Protein AF-A0A496RW08-F1 (afdb_monomer)

Solvent-accessible surface area (backbone atoms only — not comparable to full-atom values): 15189 Å² total; per-residue (Å²): 138,73,89,43,55,96,56,67,51,94,63,64,90,35,88,88,40,79,72,38,67,47,36,37,55,41,66,87,75,40,68,90,85,45,82,88,90,76,66,54,48,86,82,35,71,69,54,44,52,53,48,21,70,69,50,73,50,77,74,51,73,66,53,51,44,51,53,53,45,43,51,41,38,56,92,75,55,51,68,75,69,48,33,41,82,89,80,43,40,72,58,57,68,71,61,45,42,52,59,28,60,55,47,56,90,78,38,19,47,62,45,44,64,58,22,54,36,48,47,35,67,27,40,43,54,90,36,38,68,59,52,43,40,49,44,14,23,43,29,22,8,30,56,43,51,87,88,39,73,46,68,60,32,43,60,54,27,37,48,95,95,50,77,62,42,89,73,32,68,54,61,75,52,80,31,50,29,27,40,49,54,72,52,58,59,71,37,19,35,85,50,84,30,27,38,38,39,41,18,24,43,17,19,38,31,0,42,74,57,26,76,52,12,33,56,52,45,45,51,48,60,52,63,78,40,80,90,30,86,84,78,30,81,85,67,39,58,47,66,46,2,42,42,49,32,12,32,37,20,1,46,40,19,21,51,40,64,76,71,38,46,39,48,65,47,52,54,49,41,47,47,51,48,76,50,50,70,66,77,79,113

Foldseek 3Di:
DDQWAPDFQPDQPDPPPPLSVRRGHDPSVCCVVDDDDDLAALQDVVVQVVLCVQQVDGDDLVNLLLSLVCQLCVVLDDCVQFADNVNSDGDDQVSSLCDQLPDDQVFAPQSNLVSLLSNLSSHDLVCLLVSLQSLCVAQQLFDHCVVPVDLCCRLQVDDVPDPSPPPPPDRPGHHRAHDHPPADCLQQPPDSRSLSNLLSSLLSQLLVVPLCSLVVQLVVLCVVPVVQNPPCVPPVSRSSNSSLSSNLSNNLSNQCNVVTTHSVSSVVSCCCSRPVVVVPD

Structure (mmCIF, N/CA/C/O backbone):
data_AF-A0A496RW08-F1
#
_entry.id   AF-A0A496RW08-F1
#
loop_
_atom_site.group_PDB
_atom_site.id
_at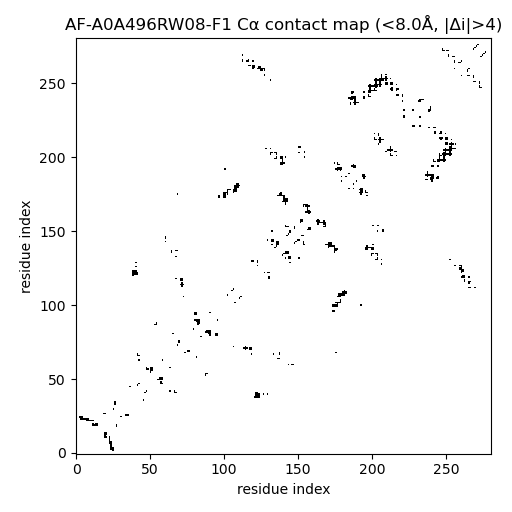om_site.type_symbol
_atom_site.label_atom_id
_atom_site.label_alt_id
_atom_site.label_comp_id
_atom_site.label_asym_id
_atom_site.label_entity_id
_atom_site.label_seq_id
_atom_site.pdbx_PDB_ins_code
_atom_site.Cartn_x
_atom_site.Cartn_y
_atom_site.Cartn_z
_atom_site.occupancy
_atom_site.B_iso_or_equiv
_atom_site.auth_seq_id
_atom_site.auth_comp_id
_atom_site.auth_asym_id
_atom_site.auth_atom_id
_atom_site.pdbx_PDB_model_num
ATOM 1 N N . VAL A 1 1 ? -37.072 -13.441 7.395 1.00 49.03 1 VAL A N 1
ATOM 2 C CA . VAL A 1 1 ? -35.827 -13.084 6.672 1.00 49.03 1 VAL A CA 1
ATOM 3 C C . VAL A 1 1 ? -34.826 -14.217 6.872 1.00 49.03 1 VAL A C 1
ATOM 5 O O . VAL A 1 1 ? -34.781 -14.753 7.972 1.00 49.03 1 VAL A O 1
ATOM 8 N N . LEU A 1 2 ? -34.117 -14.646 5.823 1.00 45.84 2 LEU A N 1
ATOM 9 C CA . LEU A 1 2 ? -33.163 -15.768 5.831 1.00 45.84 2 LEU A CA 1
ATOM 10 C C . LEU A 1 2 ? -31.742 -15.174 5.869 1.00 45.84 2 LEU A C 1
ATOM 12 O O . LEU A 1 2 ? -31.372 -14.503 4.918 1.00 45.84 2 LEU A O 1
ATOM 16 N N . GLY A 1 3 ? -30.964 -15.357 6.941 1.00 53.38 3 GLY A N 1
ATOM 17 C CA . GLY A 1 3 ? -29.600 -14.803 7.077 1.00 53.38 3 GLY A CA 1
ATOM 18 C C . GLY A 1 3 ? -28.564 -15.497 6.179 1.00 53.38 3 GLY A C 1
ATOM 19 O O . GLY A 1 3 ? -27.738 -16.258 6.674 1.00 53.38 3 GLY A O 1
ATOM 20 N N . ARG A 1 4 ? -28.691 -15.326 4.858 1.00 63.00 4 ARG A N 1
ATOM 21 C CA . ARG A 1 4 ? -27.892 -15.950 3.786 1.00 63.00 4 ARG A CA 1
ATOM 22 C C . ARG A 1 4 ? -28.078 -15.193 2.466 1.00 63.00 4 ARG A C 1
ATOM 24 O O . ARG A 1 4 ? -29.093 -14.517 2.297 1.00 63.00 4 ARG A O 1
ATOM 31 N N . PHE A 1 5 ? -27.153 -15.348 1.522 1.00 58.47 5 PHE A N 1
ATOM 32 C CA . PHE A 1 5 ? -27.263 -14.732 0.195 1.00 58.47 5 PHE A CA 1
ATOM 33 C C . PHE A 1 5 ? -28.400 -15.357 -0.642 1.00 58.47 5 PHE A C 1
ATOM 35 O O . PHE A 1 5 ? -28.740 -16.530 -0.474 1.00 58.47 5 PHE A O 1
ATOM 42 N N . ILE A 1 6 ? -29.012 -14.569 -1.535 1.00 61.84 6 ILE A N 1
ATOM 43 C CA . ILE A 1 6 ? -30.101 -15.008 -2.442 1.00 61.84 6 ILE A CA 1
ATOM 44 C C . ILE A 1 6 ? -29.588 -15.552 -3.783 1.00 61.84 6 ILE A C 1
ATOM 46 O O . ILE A 1 6 ? -30.319 -16.214 -4.516 1.00 61.84 6 ILE A O 1
ATOM 50 N N . SER A 1 7 ? -28.317 -15.298 -4.075 1.00 54.50 7 SER A N 1
ATOM 51 C CA . SER A 1 7 ? -27.509 -15.919 -5.119 1.00 54.50 7 SER A CA 1
ATOM 52 C C . SER A 1 7 ? -26.270 -16.520 -4.463 1.00 54.50 7 SER A C 1
ATOM 54 O O . SER A 1 7 ? -25.848 -16.047 -3.410 1.00 54.50 7 SER A O 1
ATOM 56 N N . ALA A 1 8 ? -25.693 -17.564 -5.056 1.00 52.16 8 ALA A N 1
ATOM 57 C CA . ALA A 1 8 ? -24.440 -18.109 -4.550 1.00 52.16 8 ALA A CA 1
ATOM 58 C C . ALA A 1 8 ? -23.336 -17.048 -4.650 1.00 52.16 8 ALA A C 1
ATOM 60 O O . ALA A 1 8 ? -23.214 -16.394 -5.687 1.00 52.16 8 ALA A O 1
ATOM 61 N N . ASP A 1 9 ? -22.528 -16.931 -3.603 1.00 53.19 9 ASP A N 1
ATOM 62 C CA . ASP A 1 9 ? -21.226 -16.281 -3.656 1.00 53.19 9 ASP A CA 1
ATOM 63 C C . ASP A 1 9 ? -20.415 -16.896 -4.810 1.00 53.19 9 ASP A C 1
ATOM 65 O O . ASP A 1 9 ? -20.408 -18.118 -5.015 1.00 53.19 9 ASP A O 1
ATOM 69 N N . THR A 1 10 ? -19.802 -16.051 -5.636 1.00 54.06 10 THR A N 1
ATOM 70 C CA . THR A 1 10 ? -19.025 -16.492 -6.800 1.00 54.06 10 THR A CA 1
ATOM 71 C C . THR A 1 10 ? -17.676 -17.080 -6.392 1.00 54.06 10 THR A C 1
ATOM 73 O O . THR A 1 10 ? -17.053 -17.769 -7.203 1.00 54.06 10 THR A O 1
ATOM 76 N N . ILE A 1 11 ? -17.263 -16.883 -5.138 1.00 52.62 11 ILE A N 1
ATOM 77 C CA . ILE A 1 11 ? -15.995 -17.335 -4.576 1.00 52.62 11 ILE A CA 1
ATOM 78 C C . ILE A 1 11 ? -16.256 -18.449 -3.551 1.00 52.62 11 ILE A C 1
ATOM 80 O O . ILE A 1 11 ? -17.132 -18.361 -2.695 1.00 52.62 11 ILE A O 1
ATOM 84 N N . VAL A 1 12 ? -15.485 -19.538 -3.643 1.00 49.28 12 VAL A N 1
ATOM 85 C CA . VAL A 1 12 ? -15.380 -20.559 -2.585 1.00 49.28 12 VAL A CA 1
ATOM 86 C C . VAL A 1 12 ? -14.054 -20.312 -1.875 1.00 49.28 12 VAL A C 1
ATOM 88 O O . VAL A 1 12 ? -13.017 -20.642 -2.448 1.00 49.28 12 VAL A O 1
ATOM 91 N N . PRO A 1 13 ? -14.053 -19.750 -0.655 1.00 51.41 13 PRO A N 1
ATOM 92 C CA . PRO A 1 13 ? -12.818 -19.304 -0.011 1.00 51.41 13 PRO A CA 1
ATOM 93 C C . PRO A 1 13 ? -11.838 -20.442 0.300 1.00 51.41 13 PRO A C 1
ATOM 95 O O . PRO A 1 13 ? -10.633 -20.228 0.332 1.00 51.41 13 PRO A O 1
ATOM 98 N N . SER A 1 14 ? -12.346 -21.658 0.537 1.00 54.84 14 SER A N 1
ATOM 99 C CA . SER A 1 14 ? -11.523 -22.838 0.818 1.00 54.84 14 SER A CA 1
ATOM 100 C C . SER A 1 14 ? -12.265 -24.138 0.472 1.00 54.84 14 SER A C 1
ATOM 102 O O . SER A 1 14 ? -13.118 -24.583 1.234 1.00 54.84 14 SER A O 1
ATOM 104 N N . PRO A 1 15 ? -11.971 -24.796 -0.663 1.00 51.19 15 PRO A N 1
ATOM 105 C CA . PRO A 1 15 ? -12.652 -26.033 -1.067 1.00 51.19 15 PRO A CA 1
ATOM 106 C C . PRO A 1 15 ? -12.452 -27.218 -0.104 1.00 51.19 15 PRO A C 1
ATOM 108 O O . PRO A 1 15 ? -13.218 -28.179 -0.149 1.00 51.19 15 PRO A O 1
ATOM 111 N N . GLY A 1 16 ? -11.414 -27.161 0.741 1.00 50.19 16 GLY A N 1
ATOM 112 C CA . GLY A 1 16 ? -11.107 -28.160 1.770 1.00 50.19 16 GLY A CA 1
ATOM 113 C C . GLY A 1 16 ? -11.770 -27.896 3.125 1.00 50.19 16 GLY A C 1
ATOM 114 O O . GLY A 1 16 ? -11.737 -28.775 3.983 1.00 50.19 16 GLY A O 1
ATOM 115 N N . ASP A 1 17 ? -12.383 -26.722 3.318 1.00 54.25 17 ASP A N 1
ATOM 116 C CA . ASP A 1 17 ? -13.236 -26.420 4.468 1.00 54.25 17 ASP A CA 1
ATOM 117 C C . ASP A 1 17 ? -14.701 -26.701 4.082 1.00 54.25 17 ASP A C 1
ATOM 119 O O . ASP A 1 17 ? -15.283 -25.971 3.271 1.00 54.25 17 ASP A O 1
ATOM 123 N N . PRO A 1 18 ? -15.343 -27.733 4.661 1.00 58.16 18 PRO A N 1
ATOM 124 C CA . PRO A 1 18 ? -16.729 -28.068 4.355 1.00 58.16 18 PRO A CA 1
ATOM 125 C C . PRO A 1 18 ? -17.711 -26.910 4.582 1.00 58.16 18 PRO A C 1
ATOM 127 O O . PRO A 1 18 ? -18.769 -26.886 3.950 1.00 58.16 18 PRO A O 1
ATOM 130 N N . GLN A 1 19 ? -17.388 -25.939 5.451 1.00 54.81 19 GLN A N 1
ATOM 131 C CA . GLN A 1 19 ? -18.224 -24.750 5.651 1.00 54.81 19 GLN A CA 1
ATOM 132 C C . GLN A 1 19 ? -18.140 -23.762 4.488 1.00 54.81 19 GLN A C 1
ATOM 134 O O . GLN A 1 19 ? -19.154 -23.169 4.125 1.00 54.81 19 GLN A O 1
ATOM 139 N N . SER A 1 20 ? -16.972 -23.615 3.867 1.00 54.09 20 SER A N 1
ATOM 140 C CA . SER A 1 20 ? -16.756 -22.720 2.724 1.00 54.09 20 SER A CA 1
ATOM 141 C C . SER A 1 20 ? -17.434 -23.210 1.440 1.00 54.09 20 SER A C 1
ATOM 143 O O . SER A 1 20 ? -17.624 -22.431 0.510 1.00 54.09 20 SER A O 1
ATOM 145 N N . LEU A 1 21 ? -17.853 -24.479 1.389 1.00 54.06 21 LEU A N 1
ATOM 146 C CA . LEU A 1 21 ? -18.632 -25.040 0.280 1.00 54.06 21 LEU A CA 1
ATOM 147 C C . LEU A 1 21 ? -20.092 -24.559 0.271 1.00 54.06 21 LEU A C 1
ATOM 149 O O . LEU A 1 21 ? -20.770 -24.640 -0.759 1.00 54.06 21 LEU A O 1
ATOM 153 N N . ASN A 1 22 ? -20.589 -24.024 1.391 1.00 62.12 22 ASN A N 1
ATOM 154 C CA . ASN A 1 22 ? -21.902 -23.398 1.447 1.00 62.12 22 ASN A CA 1
ATOM 155 C C . ASN A 1 22 ? -21.822 -21.939 0.982 1.00 62.12 22 ASN A C 1
ATOM 157 O O . ASN A 1 22 ? -21.841 -21.009 1.779 1.00 62.12 22 ASN A O 1
ATOM 161 N N . ARG A 1 23 ? -21.814 -21.747 -0.337 1.00 59.69 23 ARG A N 1
ATOM 162 C CA . ARG A 1 23 ? -21.737 -20.431 -1.003 1.00 59.69 23 ARG A CA 1
ATOM 163 C C . ARG A 1 23 ? -22.909 -19.487 -0.735 1.00 59.69 23 ARG A C 1
ATOM 165 O O . ARG A 1 23 ? -22.947 -18.385 -1.256 1.00 59.69 23 ARG A O 1
ATOM 172 N N . TYR A 1 24 ? -23.899 -19.915 0.033 1.00 58.41 24 TYR A N 1
ATOM 173 C CA . TYR A 1 24 ? -24.986 -19.046 0.457 1.00 58.41 24 TYR A CA 1
ATOM 174 C C . TYR A 1 24 ? -24.768 -18.539 1.891 1.00 58.41 24 TYR A C 1
ATOM 176 O O . TYR A 1 24 ? -25.518 -17.679 2.340 1.00 58.41 24 TYR A O 1
ATOM 184 N N . SER A 1 25 ? -23.778 -19.044 2.639 1.00 46.78 25 SER A N 1
ATOM 185 C CA . SER A 1 25 ? -23.591 -18.688 4.049 1.00 46.78 25 SER A CA 1
ATOM 186 C C . SER A 1 25 ? -23.108 -17.249 4.226 1.00 46.78 25 SER A C 1
ATOM 188 O O . SER A 1 25 ? -22.074 -16.876 3.683 1.00 46.78 25 SER A O 1
ATOM 190 N N . TYR A 1 26 ? -23.819 -16.476 5.048 1.00 51.88 26 TYR A N 1
ATOM 191 C CA . TYR A 1 26 ? -23.396 -15.143 5.471 1.00 51.88 26 TYR A CA 1
ATOM 192 C C . TYR A 1 26 ? -22.342 -15.270 6.581 1.00 51.88 26 TYR A C 1
ATOM 194 O O . TYR A 1 26 ? -22.594 -15.905 7.609 1.00 51.88 26 TYR A O 1
ATOM 202 N N . VAL A 1 27 ? -21.149 -14.725 6.334 1.00 55.81 27 VAL A N 1
ATOM 203 C CA . VAL A 1 27 ? -20.011 -14.624 7.266 1.00 55.81 27 VAL A CA 1
ATOM 204 C C . VAL A 1 27 ? -19.731 -15.890 8.090 1.00 55.81 27 VAL A C 1
ATOM 206 O O . VAL A 1 27 ? -19.701 -15.883 9.322 1.00 55.81 27 VAL A O 1
ATOM 209 N N . ARG A 1 28 ? -19.588 -17.028 7.394 1.00 63.22 28 ARG A N 1
ATOM 210 C CA . ARG A 1 28 ? -19.339 -18.361 7.990 1.00 63.22 28 ARG A CA 1
ATOM 211 C C . ARG A 1 28 ? -20.335 -18.741 9.102 1.00 63.22 28 ARG A C 1
ATOM 213 O O . ARG A 1 28 ? -20.006 -19.495 10.010 1.00 63.22 28 ARG A O 1
ATOM 220 N N . ASN A 1 29 ? -21.569 -18.234 9.033 1.00 56.59 29 ASN A N 1
ATOM 221 C CA . ASN A 1 29 ? -22.618 -18.395 10.048 1.00 56.59 29 ASN A CA 1
ATOM 222 C C . ASN A 1 29 ? -22.266 -17.833 11.443 1.00 56.59 29 ASN A C 1
ATOM 224 O O . ASN A 1 29 ? -22.878 -18.253 12.425 1.00 56.59 29 ASN A O 1
ATOM 228 N N . SER A 1 30 ? -21.336 -16.873 11.550 1.00 51.44 30 SER A N 1
ATOM 229 C CA . SER A 1 30 ? -20.950 -16.235 12.823 1.00 51.44 30 SER A CA 1
ATOM 230 C C . SER A 1 30 ? -21.192 -14.710 12.836 1.00 51.44 30 SER A C 1
ATOM 232 O O . SER A 1 30 ? -20.258 -13.929 13.027 1.00 51.44 30 SER A O 1
ATOM 234 N N . PRO A 1 31 ? -22.453 -14.257 12.689 1.00 49.28 31 PRO A N 1
ATOM 235 C CA . PRO A 1 31 ? -22.808 -12.843 12.503 1.00 49.28 31 PRO A CA 1
ATOM 236 C C . PRO A 1 31 ? -22.659 -11.964 13.759 1.00 49.28 31 PRO A C 1
ATOM 238 O O . PRO A 1 31 ? -22.874 -10.761 13.690 1.00 49.28 31 PRO A O 1
ATOM 241 N N . MET A 1 32 ? -22.340 -12.556 14.917 1.00 41.62 32 MET A N 1
ATOM 242 C CA . MET A 1 32 ? -22.073 -11.828 16.169 1.00 41.62 32 MET A CA 1
ATOM 243 C C . MET A 1 32 ? -20.595 -11.445 16.328 1.00 41.62 32 MET A C 1
ATOM 245 O O . MET A 1 32 ? -20.277 -10.601 17.158 1.00 41.62 32 MET A O 1
ATOM 249 N N . SER A 1 33 ? -19.703 -12.093 15.571 1.00 36.16 33 SER A N 1
ATOM 250 C CA . SER A 1 33 ? -18.248 -11.867 15.604 1.00 36.16 33 SER A CA 1
ATOM 251 C C . SER A 1 33 ? -17.732 -11.206 14.332 1.00 36.16 33 SER A C 1
ATOM 253 O O . SER A 1 33 ? -16.583 -10.789 14.291 1.00 36.16 33 SER A O 1
ATOM 255 N N . PHE A 1 34 ? -18.567 -11.152 13.294 1.00 41.97 34 PHE A N 1
ATOM 256 C CA . PHE A 1 34 ? -18.204 -10.627 11.995 1.00 41.97 34 PHE A CA 1
ATOM 257 C C . PHE A 1 34 ? -19.426 -9.973 11.344 1.00 41.97 34 PHE A C 1
ATOM 259 O O . PHE A 1 34 ? -20.501 -10.575 11.261 1.00 41.97 34 PHE A O 1
ATOM 266 N N . ILE A 1 35 ? -19.242 -8.750 10.867 1.00 45.72 35 ILE A N 1
ATOM 267 C CA . ILE A 1 35 ? -20.212 -7.997 10.075 1.00 45.72 35 ILE A CA 1
ATOM 268 C C . ILE A 1 35 ? -19.586 -7.849 8.682 1.00 45.72 35 ILE A C 1
ATOM 270 O O . ILE A 1 35 ? -18.399 -7.557 8.589 1.00 45.72 35 ILE A O 1
ATOM 274 N N . ASP A 1 36 ? -20.347 -8.090 7.612 1.00 45.97 36 ASP A N 1
ATOM 275 C CA . ASP A 1 36 ? -19.955 -7.766 6.232 1.00 45.97 36 ASP A CA 1
ATOM 276 C C . ASP A 1 36 ? -20.773 -6.540 5.783 1.00 45.97 36 ASP A C 1
ATOM 278 O O . ASP A 1 36 ? -21.941 -6.709 5.414 1.00 45.97 36 ASP A O 1
ATOM 282 N N . PRO A 1 37 ? -20.256 -5.299 5.924 1.00 41.84 37 PRO A N 1
ATOM 283 C CA . PRO A 1 37 ? -21.108 -4.117 5.829 1.00 41.84 37 PRO A CA 1
ATOM 284 C C . PRO A 1 37 ? -21.316 -3.542 4.416 1.00 41.84 37 PRO A C 1
ATOM 286 O O . PRO A 1 37 ? -22.219 -2.714 4.289 1.00 41.84 37 PRO A O 1
ATOM 289 N N . SER A 1 38 ? -20.552 -3.897 3.361 1.00 50.97 38 SER A N 1
ATOM 290 C CA . SER A 1 38 ? -20.668 -3.137 2.090 1.00 50.97 38 SER A CA 1
ATOM 291 C C . SER A 1 38 ? -19.919 -3.561 0.813 1.00 50.97 38 SER A C 1
ATOM 293 O O . SER A 1 38 ? -20.457 -3.358 -0.275 1.00 50.97 38 SER A O 1
ATOM 295 N N . GLY A 1 39 ? -18.658 -3.996 0.880 1.00 49.84 39 GLY A N 1
ATOM 296 C CA . GLY A 1 39 ? -17.745 -3.792 -0.262 1.00 49.84 39 GLY A CA 1
ATOM 297 C C . GLY A 1 39 ? -17.316 -2.319 -0.451 1.00 49.84 39 GLY A C 1
ATOM 298 O O . GLY A 1 39 ? -17.113 -1.867 -1.578 1.00 49.84 39 GLY A O 1
ATOM 299 N N . HIS A 1 40 ? -17.226 -1.548 0.638 1.00 63.41 40 HIS A N 1
ATOM 300 C CA . HIS A 1 40 ? -16.696 -0.178 0.677 1.00 63.41 40 HIS A CA 1
ATOM 301 C C . HIS A 1 40 ? -15.292 -0.127 1.298 1.00 63.41 40 HIS A C 1
ATOM 303 O O . HIS A 1 40 ? -14.885 -1.059 1.995 1.00 63.41 40 HIS A O 1
ATOM 309 N N . ASP A 1 41 ? -14.593 0.971 0.987 1.00 79.19 41 ASP A N 1
ATOM 310 C CA . ASP A 1 41 ? -13.249 1.358 1.423 1.00 79.19 41 ASP A CA 1
ATOM 311 C C . ASP A 1 41 ? -12.799 0.714 2.759 1.00 79.19 41 ASP A C 1
ATOM 313 O O . ASP A 1 41 ? -13.501 0.823 3.767 1.00 79.19 41 ASP A O 1
ATOM 317 N N . PRO A 1 42 ? -11.604 0.092 2.830 1.00 84.38 42 PRO A N 1
ATOM 318 C CA . PRO A 1 42 ? -11.162 -0.643 4.018 1.00 84.38 42 PRO A CA 1
ATOM 319 C C . PRO A 1 42 ? -10.971 0.211 5.282 1.00 84.38 42 PRO A C 1
ATOM 321 O O . PRO A 1 42 ? -10.762 -0.365 6.357 1.00 84.38 42 PRO A O 1
ATOM 324 N N . LEU A 1 43 ? -11.003 1.542 5.153 1.00 90.38 43 LEU A N 1
ATOM 325 C CA . LEU A 1 43 ? -10.832 2.536 6.215 1.00 90.38 43 LEU A CA 1
ATOM 326 C C . LEU A 1 43 ? -12.080 3.430 6.389 1.00 90.38 43 LEU A C 1
ATOM 328 O O . LEU A 1 43 ? -11.960 4.574 6.846 1.00 90.38 43 LEU A O 1
ATOM 332 N N . ASP A 1 44 ? -13.256 2.927 6.002 1.00 87.81 44 ASP A N 1
ATOM 333 C CA . ASP A 1 44 ? -14.541 3.624 6.093 1.00 87.81 44 ASP A CA 1
ATOM 334 C C . ASP A 1 44 ? -14.982 3.941 7.546 1.00 87.81 44 ASP A C 1
ATOM 336 O O . ASP A 1 44 ? -14.402 3.444 8.521 1.00 87.81 44 ASP A O 1
ATOM 340 N N . PRO A 1 45 ? -16.012 4.793 7.735 1.00 88.19 45 PRO A N 1
ATOM 341 C CA . PRO A 1 45 ? -16.515 5.119 9.068 1.00 88.19 45 PRO A CA 1
ATOM 342 C C . PRO A 1 45 ? -17.014 3.910 9.870 1.00 88.19 45 PRO A C 1
ATOM 344 O O . PRO A 1 45 ? -16.921 3.929 11.092 1.00 88.19 45 PRO A O 1
ATOM 347 N N . ALA A 1 46 ? -17.509 2.853 9.216 1.00 85.88 46 ALA A N 1
ATOM 348 C CA . ALA A 1 46 ? -17.999 1.668 9.916 1.00 85.88 46 ALA A CA 1
ATOM 349 C C . ALA A 1 46 ? -16.850 0.912 10.600 1.00 85.88 46 ALA A C 1
ATOM 351 O O . ALA A 1 46 ? -16.969 0.535 11.768 1.00 85.88 46 ALA A O 1
ATOM 352 N N . TRP A 1 47 ? -15.716 0.753 9.913 1.00 88.75 47 TRP A N 1
ATOM 353 C CA . TRP A 1 47 ? -14.499 0.213 10.518 1.00 88.75 47 TRP A CA 1
ATOM 354 C C . TRP A 1 47 ? -13.976 1.108 11.650 1.00 88.75 47 TRP A C 1
ATOM 356 O O . TRP A 1 47 ? -13.571 0.600 12.696 1.00 88.75 47 TRP A O 1
ATOM 366 N N . VAL A 1 48 ? -14.011 2.434 11.474 1.00 88.88 48 VAL A N 1
ATOM 367 C CA . VAL A 1 48 ? -13.603 3.392 12.520 1.00 88.88 48 VAL A CA 1
ATOM 368 C C . VAL A 1 48 ? -14.464 3.246 13.777 1.00 88.88 48 VAL A C 1
ATOM 370 O O . VAL A 1 48 ? -13.917 3.213 14.882 1.00 88.88 48 VAL A O 1
ATOM 373 N N . ASP A 1 49 ? -15.782 3.124 13.628 1.00 88.31 49 ASP A N 1
ATOM 374 C CA . ASP A 1 49 ? -16.715 2.949 14.743 1.00 88.31 49 ASP A CA 1
ATOM 375 C C . ASP A 1 49 ? -16.471 1.623 15.481 1.00 88.31 49 ASP A C 1
ATOM 377 O O . ASP A 1 49 ? -16.442 1.594 16.714 1.00 88.31 49 ASP A O 1
ATOM 381 N N . GLU A 1 50 ? -16.239 0.528 14.748 1.00 85.81 50 GLU A N 1
ATOM 382 C CA . GLU A 1 50 ? -15.909 -0.780 15.330 1.00 85.81 50 GLU A CA 1
ATOM 383 C C . GLU A 1 50 ? -14.583 -0.733 16.100 1.00 85.81 50 GLU A C 1
ATOM 385 O O . GLU A 1 50 ? -14.517 -1.146 17.264 1.00 85.81 50 GLU A O 1
ATOM 390 N N . PHE A 1 51 ? -13.538 -0.180 15.477 1.00 90.50 51 PHE A N 1
ATOM 391 C CA . PHE A 1 51 ? -12.226 -0.011 16.094 1.00 90.50 51 PHE A CA 1
ATOM 392 C C . PHE A 1 51 ? -12.338 0.805 17.385 1.00 90.50 51 PHE A C 1
ATOM 394 O O . PHE A 1 51 ? -11.873 0.377 18.444 1.00 90.50 51 PHE A O 1
ATOM 401 N N . THR A 1 52 ? -13.019 1.949 17.317 1.00 92.75 52 THR A N 1
ATOM 402 C CA . THR A 1 52 ? -13.197 2.859 18.454 1.00 92.75 52 THR A CA 1
ATOM 403 C C . THR A 1 52 ? -14.011 2.203 19.564 1.00 92.75 52 THR A C 1
ATOM 405 O O . THR A 1 52 ? -13.674 2.342 20.740 1.00 92.75 52 THR A O 1
ATOM 408 N N . GLY A 1 53 ? -15.045 1.432 19.221 1.00 91.94 53 GLY A N 1
ATOM 409 C CA . GLY A 1 53 ? -15.839 0.674 20.186 1.00 91.94 53 GLY A CA 1
ATOM 410 C C . GLY A 1 53 ? -15.031 -0.397 20.925 1.00 91.94 53 GLY A C 1
ATOM 411 O O . GLY A 1 53 ? -15.255 -0.626 22.117 1.00 91.94 53 GLY A O 1
ATOM 412 N N . TYR A 1 54 ? -14.072 -1.033 20.248 1.00 88.19 54 TYR A N 1
ATOM 413 C CA . TYR A 1 54 ? -13.205 -2.041 20.856 1.00 88.19 54 TYR A CA 1
ATOM 414 C C . TYR A 1 54 ? -12.089 -1.419 21.709 1.00 88.19 54 TYR A C 1
ATOM 416 O O . TYR A 1 54 ? -11.946 -1.777 22.883 1.00 88.19 54 TYR A O 1
ATOM 424 N N . PHE A 1 55 ? -11.318 -0.489 21.137 1.00 90.25 55 PHE A N 1
ATOM 425 C CA . PHE A 1 55 ? -10.106 0.083 21.738 1.00 90.25 55 PHE A CA 1
ATOM 426 C C . PHE A 1 55 ? -10.361 1.294 22.645 1.00 90.25 55 PHE A C 1
ATOM 428 O O . PHE A 1 55 ? -9.538 1.606 23.503 1.00 90.25 55 PHE A O 1
ATOM 435 N N . GLY A 1 56 ? -11.495 1.977 22.488 1.00 94.00 56 GLY A N 1
ATOM 436 C CA . GLY A 1 56 ? -11.824 3.187 23.244 1.00 94.00 56 GLY A CA 1
ATOM 437 C C . GLY A 1 56 ? -11.117 4.458 22.758 1.00 94.00 56 GLY A C 1
ATOM 438 O O . GLY A 1 56 ? -11.144 5.461 23.469 1.00 94.00 56 GLY A O 1
ATOM 439 N N . TYR A 1 57 ? -10.489 4.433 21.577 1.00 95.25 57 TYR A N 1
ATOM 440 C CA . TYR A 1 57 ? -9.882 5.593 20.920 1.00 95.25 57 TYR A CA 1
ATOM 441 C C . TYR A 1 57 ? -10.027 5.492 19.391 1.00 95.25 57 TYR A C 1
ATOM 443 O O . TYR A 1 57 ? -10.154 4.390 18.859 1.00 95.25 57 TYR A O 1
ATOM 451 N N . GLU A 1 58 ? -10.025 6.629 18.690 1.00 95.31 58 GLU A N 1
ATOM 452 C CA . GLU A 1 58 ? -10.111 6.654 17.221 1.00 95.31 58 GLU A CA 1
ATOM 453 C C . GLU A 1 58 ? -8.797 6.188 16.565 1.00 95.31 58 GLU A C 1
ATOM 455 O O . GLU A 1 58 ? -7.725 6.607 17.007 1.00 95.31 58 GLU A O 1
ATOM 460 N N . PRO A 1 59 ? -8.843 5.388 15.482 1.00 95.06 59 PRO A N 1
ATOM 461 C CA . PRO A 1 59 ? -7.644 4.868 14.835 1.00 95.06 59 PRO A CA 1
ATOM 462 C C . PRO A 1 59 ? -6.803 5.982 14.200 1.00 95.06 59 PRO A C 1
ATOM 464 O O . PRO A 1 59 ? -7.288 6.764 13.365 1.00 95.06 59 PRO A O 1
ATOM 467 N N . ASP A 1 60 ? -5.516 5.998 14.548 1.00 94.25 60 ASP A N 1
ATOM 468 C CA . ASP A 1 60 ? -4.526 6.908 13.972 1.00 94.25 60 ASP A CA 1
ATOM 469 C C . ASP A 1 60 ? -3.947 6.364 12.644 1.00 94.25 60 ASP A C 1
ATOM 471 O O . ASP A 1 60 ? -4.423 5.373 12.082 1.00 94.25 60 ASP A O 1
ATOM 475 N N . GLY A 1 61 ? -2.928 7.035 12.096 1.00 92.81 61 GLY A N 1
ATOM 476 C CA . GLY A 1 61 ? -2.284 6.609 10.847 1.00 92.81 61 GLY A CA 1
ATOM 477 C C . GLY A 1 61 ? -1.662 5.210 10.918 1.00 92.81 61 GLY A C 1
ATOM 478 O O . GLY A 1 61 ? -1.736 4.461 9.948 1.00 92.81 61 GLY A O 1
ATOM 479 N N . VAL A 1 62 ? -1.120 4.814 12.070 1.00 95.12 62 VAL A N 1
ATOM 480 C CA . VAL A 1 62 ? -0.496 3.496 12.248 1.00 95.12 62 VAL A CA 1
ATOM 481 C C . VAL A 1 62 ? -1.563 2.404 12.331 1.00 95.12 62 VAL A C 1
ATOM 483 O O . VAL A 1 62 ? -1.383 1.340 11.748 1.00 95.12 62 VAL A O 1
ATOM 486 N N . ASP A 1 63 ? -2.706 2.659 12.973 1.00 96.06 63 ASP A N 1
ATOM 487 C CA . ASP A 1 63 ? -3.819 1.694 12.994 1.00 96.06 63 ASP A CA 1
ATOM 488 C C . ASP A 1 63 ? -4.402 1.454 11.596 1.00 96.06 63 ASP A C 1
ATOM 490 O O . ASP A 1 63 ? -4.718 0.323 11.220 1.00 96.06 63 ASP A O 1
ATOM 494 N N . ARG A 1 64 ? -4.487 2.514 10.787 1.00 95.88 64 ARG A N 1
ATOM 495 C CA . ARG A 1 64 ? -4.907 2.429 9.380 1.00 95.88 64 ARG A CA 1
ATOM 496 C C . ARG A 1 64 ? -3.890 1.666 8.536 1.00 95.88 64 ARG A C 1
ATOM 498 O O . ARG A 1 64 ? -4.276 0.818 7.735 1.00 95.88 64 ARG A O 1
ATOM 505 N N . LEU A 1 65 ? -2.601 1.898 8.766 1.00 96.38 65 LEU A N 1
ATOM 506 C CA . LEU A 1 65 ? -1.523 1.162 8.113 1.00 96.38 65 LEU A CA 1
ATOM 507 C C . LEU A 1 65 ? -1.570 -0.339 8.450 1.00 96.38 65 LEU A C 1
ATOM 509 O O . LEU A 1 65 ? -1.478 -1.175 7.551 1.00 96.38 65 LEU A O 1
ATOM 513 N N . ILE A 1 66 ? -1.789 -0.695 9.721 1.00 96.56 66 ILE A N 1
ATOM 514 C CA . ILE A 1 66 ? -1.975 -2.088 10.164 1.00 96.56 66 ILE A CA 1
ATOM 515 C C . ILE A 1 66 ? -3.195 -2.715 9.478 1.00 96.56 66 ILE A C 1
ATOM 517 O O . ILE A 1 66 ? -3.134 -3.860 9.022 1.00 96.56 66 ILE A O 1
ATOM 521 N N . ARG A 1 67 ? -4.297 -1.967 9.348 1.00 95.38 67 ARG A N 1
ATOM 522 C CA . ARG A 1 67 ? -5.497 -2.423 8.636 1.00 95.38 67 ARG A CA 1
ATOM 523 C C . ARG A 1 67 ? -5.205 -2.727 7.165 1.00 95.38 67 ARG A C 1
ATOM 525 O O . ARG A 1 67 ? -5.548 -3.819 6.711 1.00 95.38 67 ARG A O 1
ATOM 532 N N . LEU A 1 68 ? -4.534 -1.831 6.443 1.00 96.88 68 LEU A N 1
ATOM 533 C CA . LEU A 1 68 ? -4.137 -2.060 5.046 1.00 96.88 68 LEU A CA 1
ATOM 534 C C . LEU A 1 68 ? -3.198 -3.268 4.919 1.00 96.88 68 LEU A C 1
ATOM 536 O O . LEU A 1 68 ? -3.403 -4.132 4.065 1.00 96.88 68 LEU A O 1
ATOM 540 N N . TYR A 1 69 ? -2.220 -3.380 5.819 1.00 96.81 69 TYR A N 1
ATOM 541 C CA . TYR A 1 69 ? -1.302 -4.514 5.878 1.00 96.81 69 TYR A CA 1
ATOM 542 C C . TYR A 1 69 ? -2.039 -5.851 6.060 1.00 96.81 69 TYR A C 1
ATOM 544 O O . TYR A 1 69 ? -1.750 -6.809 5.344 1.00 96.81 69 TYR A O 1
ATOM 552 N N . SER A 1 70 ? -3.033 -5.910 6.958 1.00 95.19 70 SER A N 1
ATOM 553 C CA . SER A 1 70 ? -3.829 -7.125 7.215 1.00 95.19 70 SER A CA 1
ATOM 554 C C . SER A 1 70 ? -4.562 -7.650 5.974 1.00 95.19 70 SER A C 1
ATOM 556 O O . SER A 1 70 ? -4.786 -8.852 5.842 1.00 95.19 70 SER A O 1
ATOM 558 N N . ILE A 1 71 ? -4.911 -6.751 5.050 1.00 93.06 71 ILE A N 1
ATOM 559 C CA . ILE A 1 71 ? -5.590 -7.070 3.790 1.00 93.06 71 ILE A CA 1
ATOM 560 C C . ILE A 1 71 ? -4.577 -7.478 2.719 1.00 93.06 71 ILE A C 1
ATOM 562 O O . ILE A 1 71 ? -4.803 -8.432 1.970 1.00 93.06 71 ILE A O 1
ATOM 566 N N . ALA A 1 72 ? -3.459 -6.756 2.636 1.00 94.56 72 ALA A N 1
ATOM 567 C CA . ALA A 1 72 ? -2.404 -7.016 1.667 1.00 94.56 72 ALA A CA 1
ATOM 568 C C . ALA A 1 72 ? -1.735 -8.379 1.904 1.00 94.56 72 ALA A C 1
ATOM 570 O O . ALA A 1 72 ? -1.492 -9.113 0.942 1.00 94.56 72 ALA A O 1
ATOM 571 N N . PHE A 1 73 ? -1.505 -8.741 3.170 1.00 94.75 73 PHE A N 1
ATOM 572 C CA . PHE A 1 73 ? -0.737 -9.918 3.590 1.00 94.75 73 PHE A CA 1
ATOM 573 C C . PHE A 1 73 ? -1.507 -10.782 4.606 1.00 94.75 73 PHE A C 1
ATOM 575 O O . PHE A 1 73 ? -1.081 -10.923 5.755 1.00 94.75 73 PHE A O 1
ATOM 582 N N . PRO A 1 74 ? -2.640 -11.396 4.210 1.00 90.75 74 PRO A N 1
ATOM 583 C CA . PRO A 1 74 ? -3.489 -12.155 5.131 1.00 90.75 74 PRO A CA 1
ATOM 584 C C . PRO A 1 74 ? -2.787 -13.387 5.719 1.00 90.75 74 PRO A C 1
ATOM 586 O O . PRO A 1 74 ? -3.085 -13.777 6.843 1.00 90.75 74 PRO A O 1
ATOM 589 N N . ASP A 1 75 ? -1.823 -13.968 5.002 1.00 88.50 75 ASP A N 1
ATOM 590 C CA . ASP A 1 75 ? -1.050 -15.122 5.479 1.00 88.50 75 ASP A CA 1
ATOM 591 C C . ASP A 1 75 ? -0.030 -14.746 6.570 1.00 88.50 75 ASP A C 1
ATOM 593 O O . ASP A 1 75 ? 0.427 -15.599 7.330 1.00 88.50 75 ASP A O 1
ATOM 597 N N . GLU A 1 76 ? 0.327 -13.463 6.669 1.00 88.38 76 GLU A N 1
ATOM 598 C CA . GLU A 1 76 ? 1.216 -12.931 7.708 1.00 88.38 76 GLU A CA 1
ATOM 599 C C . GLU A 1 76 ? 0.447 -12.363 8.902 1.00 88.38 76 GLU A C 1
ATOM 601 O O . GLU A 1 76 ? 1.046 -12.077 9.950 1.00 88.38 76 GLU A O 1
ATOM 606 N N . TRP A 1 77 ? -0.865 -12.187 8.734 1.00 88.56 77 TRP A N 1
ATOM 607 C CA . TRP A 1 77 ? -1.730 -11.554 9.707 1.00 88.56 77 TRP A CA 1
ATOM 608 C C . TRP A 1 77 ? -1.824 -12.374 10.991 1.00 88.56 77 TRP A C 1
ATOM 610 O O . TRP A 1 77 ? -2.262 -13.522 11.011 1.00 88.56 77 TRP A O 1
ATOM 620 N N . ASP A 1 78 ? -1.451 -11.729 12.089 1.00 87.06 78 ASP A N 1
ATOM 621 C CA . ASP A 1 78 ? -1.630 -12.233 13.439 1.00 87.06 78 ASP A CA 1
ATOM 622 C C . ASP A 1 78 ? -1.933 -11.042 14.343 1.00 87.06 78 ASP A C 1
ATOM 624 O O . ASP A 1 78 ? -1.075 -10.187 14.575 1.00 87.06 78 ASP A O 1
ATOM 628 N N . TRP A 1 79 ? -3.167 -10.993 14.844 1.00 85.75 79 TRP A N 1
ATOM 629 C CA . TRP A 1 79 ? -3.663 -9.918 15.701 1.00 85.75 79 TRP A CA 1
ATOM 630 C C . TRP A 1 79 ? -2.724 -9.630 16.877 1.00 85.75 79 TRP A C 1
ATOM 632 O O . TRP A 1 79 ? -2.448 -8.471 17.189 1.00 85.75 79 TRP A O 1
ATOM 642 N N . ASN A 1 80 ? -2.178 -10.681 17.494 1.00 90.12 80 ASN A N 1
ATOM 643 C CA . ASN A 1 80 ? -1.376 -10.561 18.709 1.00 90.12 80 ASN A CA 1
ATOM 644 C C . ASN A 1 80 ? 0.007 -9.951 18.460 1.00 90.12 80 ASN A C 1
ATOM 646 O O . ASN A 1 80 ? 0.669 -9.558 19.419 1.00 90.12 80 ASN A O 1
ATOM 650 N N . LYS A 1 81 ? 0.444 -9.848 17.198 1.00 91.00 81 LYS A N 1
ATOM 651 C CA . LYS A 1 81 ? 1.674 -9.133 16.825 1.00 91.00 81 LYS A CA 1
ATOM 652 C C . LYS A 1 81 ? 1.497 -7.620 16.777 1.00 91.00 81 LYS A C 1
ATOM 654 O O . LYS A 1 81 ? 2.490 -6.907 16.831 1.00 91.00 81 LYS A O 1
ATOM 659 N N . PHE A 1 82 ? 0.260 -7.128 16.694 1.00 94.00 82 PHE A N 1
ATOM 660 C CA . PHE A 1 82 ? -0.041 -5.696 16.583 1.00 94.00 82 PHE A CA 1
ATOM 661 C C . PHE A 1 82 ? -0.770 -5.142 17.808 1.00 94.00 82 PHE A C 1
ATOM 663 O O . PHE A 1 82 ? -0.539 -3.997 18.197 1.00 94.00 82 PHE A O 1
ATOM 670 N N . TYR A 1 83 ? -1.612 -5.959 18.440 1.00 93.88 83 TYR A N 1
ATOM 671 C CA . TYR A 1 83 ? -2.476 -5.539 19.533 1.00 93.88 83 TYR A CA 1
ATOM 672 C C . TYR A 1 83 ? -2.449 -6.529 20.695 1.00 93.88 83 TYR A C 1
ATOM 674 O O . TYR A 1 83 ? -2.406 -7.746 20.518 1.00 93.88 83 TYR A O 1
ATOM 682 N N . ASN A 1 84 ? -2.558 -5.997 21.906 1.00 91.94 84 ASN A N 1
ATOM 683 C CA . ASN A 1 84 ? -2.797 -6.761 23.117 1.00 91.94 84 ASN A CA 1
ATOM 684 C C . ASN A 1 84 ? -4.307 -6.815 23.394 1.00 91.94 84 ASN A C 1
ATOM 686 O O . ASN A 1 84 ? -4.948 -5.788 23.628 1.00 91.94 84 ASN A O 1
ATOM 690 N N . ALA A 1 85 ? -4.884 -8.019 23.367 1.00 87.31 85 ALA A N 1
ATOM 691 C CA . ALA A 1 85 ? -6.317 -8.219 23.577 1.00 87.31 85 ALA A CA 1
ATOM 692 C C . ALA A 1 85 ? -6.769 -7.992 25.033 1.00 87.31 85 ALA A C 1
ATOM 694 O O . ALA A 1 85 ? -7.909 -7.590 25.259 1.00 87.31 85 ALA A O 1
ATOM 695 N N . GLU A 1 86 ? -5.894 -8.225 26.014 1.00 87.38 86 GLU A N 1
ATOM 696 C CA . GLU A 1 86 ? -6.208 -8.075 27.440 1.00 87.38 86 GLU A CA 1
ATOM 697 C C . GLU A 1 86 ? -6.268 -6.602 27.839 1.00 87.38 86 GLU A C 1
ATOM 699 O O . GLU A 1 86 ? -7.223 -6.161 28.479 1.00 87.38 86 GLU A O 1
ATOM 704 N N . THR A 1 87 ? -5.261 -5.830 27.431 1.00 93.12 87 THR A N 1
ATOM 705 C CA . THR A 1 87 ? -5.178 -4.395 27.729 1.00 93.12 87 THR A CA 1
ATOM 706 C C . THR A 1 87 ? -5.923 -3.541 26.715 1.00 93.12 87 THR A C 1
ATOM 708 O O . THR A 1 87 ? -6.161 -2.369 26.992 1.00 93.12 87 THR A O 1
ATOM 711 N N . ARG A 1 88 ? -6.308 -4.116 25.565 1.00 91.25 88 ARG A N 1
ATOM 712 C CA . ARG A 1 88 ? -6.905 -3.408 24.421 1.00 91.25 88 ARG A CA 1
ATOM 713 C C . ARG A 1 88 ? -6.037 -2.233 23.989 1.00 91.25 88 ARG A C 1
ATOM 715 O O . ARG A 1 88 ? -6.496 -1.103 23.872 1.00 91.25 88 ARG A O 1
ATOM 722 N N . THR A 1 89 ? -4.757 -2.506 23.781 1.00 94.69 89 THR A N 1
ATOM 723 C CA . THR A 1 89 ? -3.781 -1.501 23.349 1.00 94.69 89 THR A CA 1
ATOM 724 C C . THR A 1 89 ? -2.988 -2.006 22.161 1.00 94.69 89 THR A C 1
ATOM 726 O O . THR A 1 89 ? -2.728 -3.203 22.045 1.00 94.69 89 THR A O 1
ATOM 729 N N . ARG A 1 90 ? -2.561 -1.087 21.299 1.00 96.50 90 ARG A N 1
ATOM 730 C CA . ARG A 1 90 ? -1.545 -1.352 20.282 1.00 96.50 90 ARG A CA 1
ATOM 731 C C . ARG A 1 90 ? -0.172 -1.583 20.931 1.00 96.50 90 ARG A C 1
ATOM 733 O O . ARG A 1 90 ? 0.124 -0.976 21.961 1.00 96.50 90 ARG A O 1
ATOM 740 N N . HIS A 1 91 ? 0.644 -2.453 20.336 1.00 97.00 91 HIS A N 1
ATOM 741 C CA . HIS A 1 91 ? 2.056 -2.625 20.704 1.00 97.00 91 HIS A CA 1
ATOM 742 C C . HIS A 1 91 ? 2.896 -1.392 20.347 1.00 97.00 91 HIS A C 1
ATOM 744 O O . HIS A 1 91 ? 2.409 -0.437 19.733 1.00 97.00 91 HIS A O 1
ATOM 750 N N . SER A 1 92 ? 4.159 -1.373 20.772 1.00 97.06 92 SER A N 1
ATOM 751 C CA . SER A 1 92 ? 5.040 -0.234 20.505 1.00 97.06 92 SER A CA 1
ATOM 752 C C . SER A 1 92 ? 5.323 -0.062 19.009 1.00 97.06 92 SER A C 1
ATOM 754 O O . SER A 1 92 ? 5.228 -1.005 18.222 1.00 97.06 92 SER A O 1
ATOM 756 N N . LEU A 1 93 ? 5.688 1.160 18.608 1.00 95.69 93 LEU A N 1
ATOM 757 C CA . LEU A 1 93 ? 6.031 1.442 17.212 1.00 95.69 93 LEU A CA 1
ATOM 758 C C . LEU A 1 93 ? 7.227 0.610 16.741 1.00 95.69 93 LEU A C 1
ATOM 760 O O . LEU A 1 93 ? 7.179 0.106 15.628 1.00 95.69 93 LEU A O 1
ATOM 764 N N . ASP A 1 94 ? 8.229 0.391 17.595 1.00 96.44 94 ASP A N 1
ATOM 765 C CA . ASP A 1 94 ? 9.406 -0.422 17.268 1.00 96.44 94 ASP A CA 1
ATOM 766 C C . ASP A 1 94 ? 9.031 -1.888 16.971 1.00 96.44 94 ASP A C 1
ATOM 768 O O . ASP A 1 94 ? 9.572 -2.511 16.054 1.00 96.44 94 ASP A O 1
ATOM 772 N N . GLU A 1 95 ? 8.083 -2.450 17.731 1.00 96.38 95 GLU A N 1
ATOM 773 C CA . GLU A 1 95 ? 7.577 -3.812 17.510 1.00 96.38 95 GLU A CA 1
ATOM 774 C C . GLU A 1 95 ? 6.810 -3.920 16.191 1.00 96.38 95 GLU A C 1
ATOM 776 O O . GLU A 1 95 ? 6.979 -4.893 15.452 1.00 96.38 95 GLU A O 1
ATOM 781 N N . ILE A 1 96 ? 6.001 -2.909 15.870 1.00 96.81 96 ILE A N 1
ATOM 782 C CA . ILE A 1 96 ? 5.226 -2.867 14.628 1.00 96.81 96 ILE A CA 1
ATOM 783 C C . ILE A 1 96 ? 6.150 -2.656 13.433 1.00 96.81 96 ILE A C 1
ATOM 785 O O . ILE A 1 96 ? 6.069 -3.404 12.459 1.00 96.81 96 ILE A O 1
ATOM 789 N N . GLU A 1 97 ? 7.065 -1.692 13.511 1.00 96.44 97 GLU A N 1
ATOM 790 C CA . GLU A 1 97 ? 8.047 -1.407 12.468 1.00 96.44 97 GLU A CA 1
ATOM 791 C C . GLU A 1 97 ? 8.825 -2.670 12.106 1.00 96.44 97 GLU A C 1
ATOM 793 O O . GLU A 1 97 ? 8.963 -2.986 10.924 1.00 96.44 97 GLU A O 1
ATOM 798 N N . ALA A 1 98 ? 9.257 -3.452 13.102 1.00 96.44 98 ALA A N 1
ATOM 799 C CA . ALA A 1 98 ? 9.983 -4.697 12.874 1.00 96.44 98 ALA A CA 1
ATOM 800 C C . ALA A 1 98 ? 9.229 -5.681 11.960 1.00 96.44 98 ALA A C 1
ATOM 802 O O . ALA A 1 98 ? 9.875 -6.409 11.209 1.00 96.44 98 ALA A O 1
ATOM 803 N N . ILE A 1 99 ? 7.893 -5.691 11.982 1.00 96.44 99 ILE A N 1
ATOM 804 C CA . ILE A 1 99 ? 7.059 -6.537 11.113 1.00 96.44 99 ILE A CA 1
ATOM 805 C C . ILE A 1 99 ? 7.041 -5.997 9.675 1.00 96.44 99 ILE A C 1
ATOM 807 O O . ILE A 1 99 ? 7.112 -6.765 8.711 1.00 96.44 99 ILE A O 1
ATOM 811 N N . PHE A 1 100 ? 6.980 -4.676 9.515 1.00 97.12 100 PHE A N 1
ATOM 812 C CA . PHE A 1 100 ? 6.930 -3.998 8.216 1.00 97.12 100 PHE A CA 1
ATOM 813 C C . PHE A 1 100 ? 8.284 -4.005 7.496 1.00 97.12 100 PHE A C 1
ATOM 815 O O . PHE A 1 100 ? 8.335 -4.200 6.281 1.00 97.12 100 PHE A O 1
ATOM 822 N N . VAL A 1 101 ? 9.389 -3.881 8.234 1.00 96.44 101 VAL A N 1
ATOM 823 C CA . VAL A 1 101 ? 10.737 -3.759 7.653 1.00 96.44 101 VAL A CA 1
ATOM 824 C C . VAL A 1 101 ? 11.503 -5.077 7.547 1.00 96.44 101 VAL A C 1
ATOM 826 O O . VAL A 1 101 ? 12.543 -5.117 6.897 1.00 96.44 101 VAL A O 1
ATOM 829 N N . LYS A 1 102 ? 11.013 -6.165 8.155 1.00 95.81 102 LYS A N 1
ATOM 830 C CA . LYS A 1 102 ? 11.632 -7.502 8.072 1.00 95.81 102 LYS A CA 1
ATOM 831 C C . LYS A 1 102 ? 10.674 -8.498 7.411 1.00 95.81 102 LYS A C 1
ATOM 833 O O . LYS A 1 102 ? 10.043 -9.290 8.115 1.00 95.81 102 LYS A O 1
ATOM 838 N N . PRO A 1 103 ? 10.523 -8.446 6.076 1.00 95.75 103 PRO A N 1
ATOM 839 C CA . PRO A 1 103 ? 9.602 -9.319 5.362 1.00 95.75 103 PRO A CA 1
ATOM 840 C C . PRO A 1 103 ? 9.977 -10.799 5.510 1.00 95.75 103 PRO A C 1
ATOM 842 O O . PRO A 1 103 ? 11.141 -11.155 5.307 1.00 95.75 103 PRO A O 1
ATOM 845 N N . PRO A 1 104 ? 9.016 -11.698 5.800 1.00 95.50 104 PRO A N 1
ATOM 846 C CA . PRO A 1 104 ? 9.248 -13.124 5.607 1.00 95.50 104 PRO A CA 1
ATOM 847 C C . PRO A 1 104 ? 9.479 -13.409 4.118 1.00 95.50 104 PRO A C 1
ATOM 849 O O . PRO A 1 104 ? 9.036 -12.647 3.263 1.00 95.50 104 PRO A O 1
ATOM 852 N N . ALA A 1 105 ? 10.105 -14.541 3.787 1.00 94.62 105 ALA A N 1
ATOM 853 C CA . ALA A 1 105 ? 10.422 -14.897 2.397 1.00 94.62 105 ALA A CA 1
ATOM 854 C C . ALA A 1 105 ? 9.197 -14.916 1.454 1.00 94.62 105 ALA A C 1
ATOM 856 O O . ALA A 1 105 ? 9.348 -14.738 0.250 1.00 94.62 105 ALA A O 1
ATOM 857 N N . SER A 1 106 ? 7.985 -15.115 1.987 1.00 93.62 106 SER A N 1
ATOM 858 C CA . SER A 1 106 ? 6.726 -15.054 1.232 1.00 93.62 106 SER A CA 1
ATOM 859 C C . SER A 1 106 ? 6.330 -13.640 0.796 1.00 93.62 106 SER A C 1
ATOM 861 O O . SER A 1 106 ? 5.578 -13.500 -0.165 1.00 93.62 106 SER A O 1
ATOM 863 N N . ARG A 1 107 ? 6.818 -12.597 1.480 1.00 96.19 107 ARG A N 1
ATOM 864 C CA . ARG A 1 107 ? 6.547 -11.197 1.152 1.00 96.19 107 ARG A CA 1
ATOM 865 C C . ARG A 1 107 ? 7.608 -10.685 0.192 1.00 96.19 107 ARG A C 1
ATOM 867 O O . ARG A 1 107 ? 8.689 -10.270 0.605 1.00 96.19 107 ARG A O 1
ATOM 874 N N . ASN A 1 108 ? 7.309 -10.769 -1.095 1.00 96.25 108 ASN A N 1
ATOM 875 C CA . ASN A 1 108 ? 8.240 -10.476 -2.178 1.00 96.25 108 ASN A CA 1
ATOM 876 C C . ASN A 1 108 ? 7.506 -9.924 -3.410 1.00 96.25 108 ASN A C 1
ATOM 878 O O . ASN A 1 108 ? 6.273 -9.865 -3.443 1.00 96.25 108 ASN A O 1
ATOM 882 N N . TRP A 1 109 ? 8.260 -9.528 -4.434 1.00 95.44 109 TRP A N 1
ATOM 883 C CA . TRP A 1 109 ? 7.701 -8.988 -5.673 1.00 95.44 109 TRP A CA 1
ATOM 884 C C . TRP A 1 109 ? 6.828 -9.971 -6.464 1.00 95.44 109 TRP A C 1
ATOM 886 O O . TRP A 1 109 ? 5.881 -9.526 -7.115 1.00 95.44 109 TRP A O 1
ATOM 896 N N . ALA A 1 110 ? 7.066 -11.285 -6.383 1.00 93.38 110 ALA A N 1
ATOM 897 C CA . ALA A 1 110 ? 6.194 -12.280 -7.018 1.00 93.38 110 ALA A CA 1
ATOM 898 C C . ALA A 1 110 ? 4.767 -12.234 -6.445 1.00 93.38 110 ALA A C 1
ATOM 900 O O . ALA A 1 110 ? 3.806 -12.431 -7.184 1.00 93.38 110 ALA A O 1
ATOM 901 N N . GLY A 1 111 ? 4.624 -11.940 -5.148 1.00 93.56 111 GLY A N 1
ATOM 902 C CA . GLY A 1 111 ? 3.331 -11.822 -4.462 1.00 93.56 111 GLY A CA 1
ATOM 903 C C . GLY A 1 111 ? 2.687 -10.432 -4.519 1.00 93.56 111 GLY A C 1
ATOM 904 O O . GLY A 1 111 ? 1.560 -10.260 -4.046 1.00 93.56 111 GLY A O 1
ATOM 905 N N . MET A 1 112 ? 3.368 -9.426 -5.076 1.00 95.12 112 MET A N 1
ATOM 906 C CA . MET A 1 112 ? 2.899 -8.036 -5.041 1.00 95.12 112 MET A CA 1
ATOM 907 C C . MET A 1 112 ? 1.612 -7.828 -5.855 1.00 95.12 112 MET A C 1
ATOM 909 O O . MET A 1 112 ? 0.700 -7.135 -5.406 1.00 95.12 112 MET A O 1
ATOM 913 N N . HIS A 1 113 ? 1.477 -8.488 -7.010 1.00 93.56 113 HIS A N 1
ATOM 914 C CA . HIS A 1 113 ? 0.238 -8.464 -7.803 1.00 93.56 113 HIS A CA 1
ATOM 915 C C . HIS A 1 113 ? -0.976 -8.954 -7.009 1.00 93.56 113 HIS A C 1
ATOM 917 O O . HIS A 1 113 ? -2.033 -8.314 -7.028 1.00 93.56 113 HIS A O 1
ATOM 923 N N . ASP A 1 114 ? -0.814 -10.051 -6.272 1.00 92.31 114 ASP A N 1
ATOM 924 C CA . ASP A 1 114 ? -1.880 -10.609 -5.449 1.00 92.31 114 ASP A CA 1
ATOM 925 C C . ASP A 1 114 ? -2.236 -9.668 -4.291 1.00 92.31 114 ASP A C 1
ATOM 927 O O . ASP A 1 114 ? -3.416 -9.494 -3.984 1.00 92.31 114 ASP A O 1
ATOM 931 N N . ALA A 1 115 ? -1.244 -9.0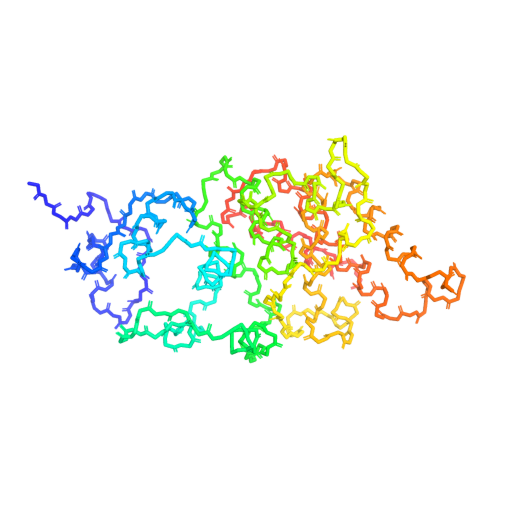11 -3.678 1.00 95.56 115 ALA A N 1
ATOM 932 C CA . ALA A 1 115 ? -1.473 -8.015 -2.629 1.00 95.56 115 ALA A CA 1
ATOM 933 C C . ALA A 1 115 ? -2.286 -6.817 -3.148 1.00 95.56 115 ALA A C 1
ATOM 935 O O . ALA A 1 115 ? -3.282 -6.431 -2.532 1.00 95.56 115 ALA A O 1
ATOM 936 N N . LEU A 1 116 ? -1.925 -6.275 -4.316 1.00 96.00 116 LEU A N 1
ATOM 937 C CA . LEU A 1 116 ? -2.666 -5.185 -4.958 1.00 96.00 116 LEU A CA 1
ATOM 938 C C . LEU A 1 116 ? -4.087 -5.610 -5.340 1.00 96.00 116 LEU A C 1
ATOM 940 O O . LEU A 1 116 ? -5.034 -4.849 -5.143 1.00 96.00 116 LEU A O 1
ATOM 944 N N . THR A 1 117 ? -4.250 -6.825 -5.861 1.00 91.19 117 THR A N 1
ATOM 945 C CA . THR A 1 117 ? -5.556 -7.371 -6.257 1.00 91.19 117 THR A CA 1
ATOM 946 C C . THR A 1 117 ? -6.463 -7.579 -5.042 1.00 91.19 117 THR A C 1
ATOM 948 O O . THR A 1 117 ? -7.638 -7.213 -5.100 1.00 91.19 117 THR A O 1
ATOM 951 N N . ARG A 1 118 ? -5.919 -8.087 -3.925 1.00 91.69 118 ARG A N 1
ATOM 952 C CA . ARG A 1 118 ? -6.628 -8.188 -2.639 1.00 91.69 118 ARG A CA 1
ATOM 953 C C . ARG A 1 118 ? -7.054 -6.824 -2.124 1.00 91.69 118 ARG A C 1
ATOM 955 O O . ARG A 1 118 ? -8.216 -6.658 -1.794 1.00 91.69 118 ARG A O 1
ATOM 962 N N . LEU A 1 119 ? -6.154 -5.844 -2.080 1.00 92.94 119 LEU A N 1
ATOM 963 C CA . LEU A 1 119 ? -6.506 -4.491 -1.636 1.00 92.94 119 LEU A CA 1
ATOM 964 C C . LEU A 1 119 ? -7.611 -3.900 -2.507 1.00 92.94 119 LEU A C 1
ATOM 966 O O . LEU A 1 119 ? -8.601 -3.398 -1.994 1.00 92.94 119 LEU A O 1
ATOM 970 N N . THR A 1 120 ? -7.489 -4.048 -3.822 1.00 90.19 120 THR A N 1
ATOM 971 C CA . THR A 1 120 ? -8.456 -3.526 -4.788 1.00 90.19 120 THR A CA 1
ATOM 972 C C . THR A 1 120 ? -9.876 -4.046 -4.570 1.00 90.19 120 THR A C 1
ATOM 974 O O . THR A 1 120 ? -10.827 -3.313 -4.827 1.00 90.19 120 THR A O 1
ATOM 977 N N . SER A 1 121 ? -10.060 -5.275 -4.073 1.00 87.38 121 SER A N 1
ATOM 978 C CA . SER A 1 121 ? -11.405 -5.810 -3.818 1.00 87.38 121 SER A CA 1
ATOM 979 C C . SER A 1 121 ? -12.152 -5.107 -2.679 1.00 87.38 121 SER A C 1
ATOM 981 O O . SER A 1 121 ? -13.331 -5.385 -2.490 1.00 87.38 121 SER A O 1
ATOM 983 N N . TRP A 1 122 ? -11.487 -4.221 -1.930 1.00 86.88 122 TRP A N 1
ATOM 984 C CA . TRP A 1 122 ? -12.089 -3.394 -0.879 1.00 86.88 122 TRP A CA 1
ATOM 985 C C . TRP A 1 122 ? -12.470 -1.987 -1.347 1.00 86.88 122 TRP A C 1
ATOM 987 O O . TRP A 1 122 ? -12.989 -1.217 -0.552 1.00 86.88 122 TRP A O 1
ATOM 997 N N . TYR A 1 123 ? -12.216 -1.630 -2.609 1.00 88.19 123 TYR A N 1
ATOM 998 C CA . TYR A 1 123 ? -12.524 -0.300 -3.137 1.00 88.19 123 TYR A CA 1
ATOM 999 C C . TYR A 1 123 ? -13.549 -0.381 -4.260 1.00 88.19 123 TYR A C 1
ATOM 1001 O O . TYR A 1 123 ? -13.508 -1.257 -5.129 1.00 88.19 123 TYR A O 1
ATOM 1009 N N . ASN A 1 124 ? -14.434 0.606 -4.294 1.00 85.94 124 ASN A N 1
ATOM 1010 C CA . ASN A 1 124 ? -15.333 0.833 -5.410 1.00 85.94 124 ASN A CA 1
ATOM 1011 C C . ASN A 1 124 ? -14.581 1.459 -6.583 1.00 85.94 124 ASN A C 1
ATOM 1013 O O . ASN A 1 124 ? -13.557 2.124 -6.429 1.00 85.94 124 ASN A O 1
ATOM 1017 N N . THR A 1 125 ? -15.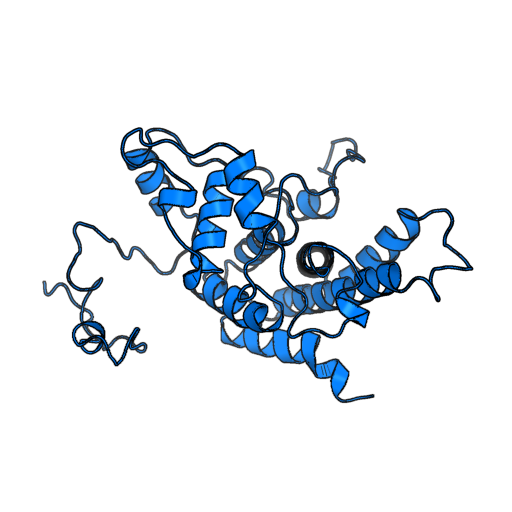134 1.324 -7.787 1.00 82.31 125 THR A N 1
ATOM 1018 C CA . THR A 1 125 ? -14.520 1.865 -9.011 1.00 82.31 125 THR A CA 1
ATOM 1019 C C . THR A 1 125 ? -14.287 3.384 -8.945 1.00 82.31 125 THR A C 1
ATOM 1021 O O . THR A 1 125 ? -13.358 3.901 -9.564 1.00 82.31 125 THR A O 1
ATOM 1024 N N . ASN A 1 126 ? -15.113 4.116 -8.187 1.00 84.75 126 ASN A N 1
ATOM 1025 C CA . ASN A 1 126 ? -14.983 5.560 -7.958 1.00 84.75 126 ASN A CA 1
ATOM 1026 C C . ASN A 1 126 ? -14.022 5.931 -6.810 1.00 84.75 126 ASN A C 1
ATOM 1028 O O . ASN A 1 126 ? -13.750 7.112 -6.621 1.00 84.75 126 ASN A O 1
ATOM 1032 N N . GLU A 1 127 ? -13.469 4.958 -6.086 1.00 90.12 127 GLU A N 1
ATOM 1033 C CA . GLU A 1 127 ? -12.525 5.143 -4.971 1.00 90.12 127 GLU A CA 1
ATOM 1034 C C . GLU A 1 127 ? -11.067 4.939 -5.428 1.00 90.12 127 GLU A C 1
ATOM 1036 O O . GLU A 1 127 ? -10.187 4.575 -4.652 1.00 90.12 127 GLU A O 1
ATOM 1041 N N . THR A 1 128 ? -10.781 5.197 -6.709 1.00 93.25 128 THR A N 1
ATOM 1042 C CA . THR A 1 128 ? -9.446 4.977 -7.296 1.00 93.25 128 THR A CA 1
ATOM 1043 C C . THR A 1 128 ? -8.364 5.819 -6.606 1.00 93.25 128 THR A C 1
ATOM 1045 O O . THR A 1 128 ? -7.305 5.295 -6.275 1.00 93.25 128 THR A O 1
ATOM 1048 N N . GLU A 1 129 ? -8.614 7.108 -6.345 1.00 93.81 129 GLU A N 1
ATOM 1049 C CA . GLU A 1 129 ? -7.653 7.964 -5.622 1.00 93.81 129 GLU A CA 1
ATOM 1050 C C . GLU A 1 129 ? -7.404 7.451 -4.203 1.00 93.81 129 GLU A C 1
ATOM 1052 O O . GLU A 1 129 ? -6.274 7.431 -3.723 1.00 93.81 129 GLU A O 1
ATOM 1057 N N . ALA A 1 130 ? -8.477 6.992 -3.572 1.00 94.62 130 ALA A N 1
ATOM 1058 C CA . ALA A 1 130 ? -8.498 6.411 -2.249 1.00 94.62 130 ALA A CA 1
ATOM 1059 C C . ALA A 1 130 ? -7.561 5.189 -2.165 1.00 94.62 130 ALA A C 1
ATOM 1061 O O . ALA A 1 130 ? -6.693 5.149 -1.293 1.00 94.62 130 ALA A O 1
ATOM 1062 N N . PHE A 1 131 ? -7.674 4.251 -3.108 1.00 96.06 131 PHE A N 1
ATOM 1063 C CA . PHE A 1 131 ? -6.758 3.116 -3.242 1.00 96.06 131 PHE A CA 1
ATOM 1064 C C . PHE A 1 131 ? -5.320 3.557 -3.504 1.00 96.06 131 PHE A C 1
ATOM 1066 O O . PHE A 1 131 ? -4.399 3.098 -2.838 1.00 96.06 131 PHE A O 1
ATOM 1073 N N . VAL A 1 132 ? -5.108 4.465 -4.462 1.00 96.88 132 VAL A N 1
ATOM 1074 C CA . VAL A 1 132 ? -3.759 4.912 -4.833 1.00 96.88 132 VAL A CA 1
ATOM 1075 C C . VAL A 1 132 ? -3.032 5.520 -3.637 1.00 96.88 132 VAL A C 1
ATOM 1077 O O . VAL A 1 132 ? -1.855 5.236 -3.415 1.00 96.88 132 VAL A O 1
ATOM 1080 N N . ARG A 1 133 ? -3.728 6.335 -2.842 1.00 95.56 133 ARG A N 1
ATOM 1081 C CA . ARG A 1 133 ? -3.157 6.944 -1.638 1.00 95.56 133 ARG A CA 1
ATOM 1082 C C . ARG A 1 133 ? -2.815 5.908 -0.575 1.00 95.56 133 ARG A C 1
ATOM 1084 O O . ARG A 1 133 ? -1.764 6.050 0.041 1.00 95.56 133 ARG A O 1
ATOM 1091 N N . ASP A 1 134 ? -3.635 4.877 -0.421 1.00 97.00 134 ASP A N 1
ATOM 1092 C CA . ASP A 1 134 ? -3.403 3.793 0.536 1.00 97.00 134 ASP A CA 1
ATOM 1093 C C . ASP A 1 134 ? -2.249 2.869 0.098 1.00 97.00 134 ASP A C 1
ATOM 1095 O O . ASP A 1 134 ? -1.484 2.408 0.941 1.00 97.00 134 ASP A O 1
ATOM 1099 N N . ILE A 1 135 ? -2.032 2.669 -1.212 1.00 97.75 135 ILE A N 1
ATOM 1100 C CA . ILE A 1 135 ? -0.812 2.024 -1.739 1.00 97.75 135 ILE A CA 1
ATOM 1101 C C . ILE A 1 135 ? 0.430 2.857 -1.413 1.00 97.75 135 ILE A C 1
ATOM 1103 O O . ILE A 1 135 ? 1.440 2.315 -0.965 1.00 97.75 135 ILE A O 1
ATOM 1107 N N . GLY A 1 136 ? 0.356 4.174 -1.615 1.00 95.69 136 GLY A N 1
ATOM 1108 C CA . GLY A 1 136 ? 1.441 5.088 -1.269 1.00 95.69 136 GLY A CA 1
ATOM 1109 C C . GLY A 1 136 ? 1.781 5.088 0.219 1.00 95.69 136 GLY A C 1
ATOM 1110 O O . GLY A 1 136 ? 2.954 5.152 0.575 1.00 95.69 136 GLY A O 1
ATOM 1111 N N . ASP A 1 137 ? 0.770 5.006 1.078 1.00 95.19 137 ASP A N 1
ATOM 1112 C CA . ASP A 1 137 ? 0.926 4.898 2.530 1.00 95.19 137 ASP A CA 1
ATOM 1113 C C . ASP A 1 137 ? 1.591 3.560 2.906 1.00 95.19 137 ASP A C 1
ATOM 1115 O O . ASP A 1 137 ? 2.675 3.539 3.493 1.00 95.19 137 ASP A O 1
ATOM 1119 N N . LEU A 1 138 ? 1.013 2.441 2.450 1.00 97.44 138 LEU A N 1
ATOM 1120 C CA . LEU A 1 138 ? 1.454 1.093 2.810 1.00 97.44 138 LEU A CA 1
ATOM 1121 C C . LEU A 1 138 ? 2.862 0.750 2.318 1.00 97.44 138 LEU A C 1
ATOM 1123 O O . LEU A 1 138 ? 3.629 0.127 3.051 1.00 97.44 138 LEU A O 1
ATOM 1127 N N . PHE A 1 139 ? 3.192 1.121 1.082 1.00 97.31 139 PHE A N 1
ATOM 1128 C CA . PHE A 1 139 ? 4.425 0.696 0.415 1.00 97.31 139 PHE A CA 1
ATOM 1129 C C . PHE A 1 139 ? 5.430 1.824 0.199 1.00 97.31 139 PHE A C 1
ATOM 1131 O O . PHE A 1 139 ? 6.615 1.553 0.059 1.00 97.31 139 PHE A O 1
ATOM 1138 N N . GLY A 1 140 ? 4.974 3.076 0.162 1.00 93.06 140 GLY A N 1
ATOM 1139 C CA . GLY A 1 140 ? 5.819 4.247 -0.079 1.00 93.06 140 GLY A CA 1
ATOM 1140 C C . GLY A 1 140 ? 6.127 5.057 1.177 1.00 93.06 140 GLY A C 1
ATOM 1141 O O . GLY A 1 140 ? 6.880 6.024 1.091 1.00 93.06 140 GLY A O 1
ATOM 1142 N N . GLY A 1 141 ? 5.535 4.724 2.330 1.00 91.81 141 GLY A N 1
ATOM 1143 C CA . GLY A 1 141 ? 5.656 5.534 3.547 1.00 91.81 141 GLY A CA 1
ATOM 1144 C C . GLY A 1 141 ? 5.167 6.970 3.339 1.00 91.81 141 GLY A C 1
ATOM 1145 O O . GLY A 1 141 ? 5.649 7.893 3.994 1.00 91.81 141 GLY A O 1
ATOM 1146 N N . LEU A 1 142 ? 4.271 7.186 2.369 1.00 90.38 142 LEU A N 1
ATOM 1147 C CA . LEU A 1 142 ? 3.706 8.499 2.090 1.00 90.38 142 LEU A CA 1
ATOM 1148 C C . LEU A 1 142 ? 2.711 8.888 3.179 1.00 90.38 142 LEU A C 1
ATOM 1150 O O . LEU A 1 142 ? 2.020 8.018 3.703 1.00 90.38 142 LEU A O 1
ATOM 1154 N N . PRO A 1 143 ? 2.514 10.189 3.445 1.00 87.75 143 PRO A N 1
ATOM 1155 C CA . PRO A 1 143 ? 1.513 10.612 4.409 1.00 87.75 143 PRO A CA 1
ATOM 1156 C C . PRO A 1 143 ? 0.128 10.064 4.050 1.00 87.75 143 PRO A C 1
ATOM 1158 O O . PRO A 1 143 ? -0.327 10.230 2.911 1.00 87.75 143 PRO A O 1
ATOM 1161 N N . GLY A 1 144 ? -0.555 9.446 5.014 1.00 89.19 144 GLY A N 1
ATOM 1162 C CA . GLY A 1 144 ? -1.881 8.861 4.812 1.00 89.19 144 GLY A CA 1
ATOM 1163 C C . GLY A 1 144 ? -2.948 9.900 4.449 1.00 89.19 144 GLY A C 1
ATOM 1164 O O . GLY A 1 144 ? -2.901 11.062 4.872 1.00 89.19 144 GLY A O 1
ATOM 1165 N N . ARG A 1 145 ? -3.948 9.490 3.663 1.00 90.38 145 ARG A N 1
ATOM 1166 C CA . ARG A 1 145 ? -4.978 10.394 3.102 1.00 90.38 145 ARG A CA 1
ATOM 1167 C C . ARG A 1 145 ? -5.895 11.062 4.134 1.00 90.38 145 ARG A C 1
ATOM 1169 O O . ARG A 1 145 ? -6.495 12.082 3.824 1.00 90.38 145 ARG A O 1
ATOM 1176 N N . PHE A 1 146 ? -5.992 10.530 5.352 1.00 88.62 146 PHE A N 1
ATOM 1177 C CA . PHE A 1 146 ? -6.821 11.121 6.412 1.00 88.62 146 PHE A CA 1
ATOM 1178 C C . PHE A 1 146 ? -6.117 12.269 7.147 1.00 88.62 146 PHE A C 1
ATOM 1180 O O . PHE A 1 146 ? -6.769 13.231 7.539 1.00 88.62 146 PHE A O 1
ATOM 1187 N N . GLY A 1 147 ? -4.788 12.203 7.290 1.00 79.44 147 GLY A N 1
ATOM 1188 C CA . GLY A 1 147 ? -3.989 13.318 7.812 1.00 79.44 147 GLY A CA 1
ATOM 1189 C C . GLY A 1 147 ? -3.693 14.372 6.743 1.00 79.44 147 GLY A C 1
ATOM 1190 O O . GLY A 1 147 ? -3.634 15.564 7.038 1.00 79.44 147 GLY A O 1
ATOM 1191 N N . TYR A 1 148 ? -3.549 13.933 5.487 1.00 82.38 148 TYR A N 1
ATOM 1192 C CA . TYR A 1 148 ? -3.198 14.777 4.346 1.00 82.38 148 TYR A CA 1
ATOM 1193 C C . TYR A 1 148 ? -4.075 14.430 3.130 1.00 82.38 148 TYR A C 1
ATOM 1195 O O . TYR A 1 148 ? -3.675 13.624 2.283 1.00 82.38 148 TYR A O 1
ATOM 1203 N N . PRO A 1 149 ? -5.266 15.044 2.998 1.00 80.19 149 PRO A N 1
ATOM 1204 C CA . PRO A 1 149 ? -6.238 14.671 1.965 1.00 80.19 149 PRO A CA 1
ATOM 1205 C C . PRO A 1 149 ? -5.790 15.023 0.544 1.00 80.19 149 PRO A C 1
ATOM 1207 O O . PRO A 1 149 ? -6.301 14.470 -0.422 1.00 80.19 149 PRO A O 1
ATOM 1210 N N . SER A 1 150 ? -4.818 15.923 0.391 1.00 84.44 150 SER A N 1
ATOM 1211 C CA . SER A 1 150 ? -4.287 16.281 -0.920 1.00 84.44 150 SER A CA 1
ATOM 1212 C C . SER A 1 150 ? -3.231 15.283 -1.385 1.00 84.44 150 SER A C 1
ATOM 1214 O O . SER A 1 150 ? -2.155 15.177 -0.793 1.00 84.44 150 SER A O 1
ATOM 1216 N N . THR A 1 151 ? -3.493 14.632 -2.518 1.00 86.00 151 THR A N 1
ATOM 1217 C CA . THR A 1 151 ? -2.495 13.830 -3.238 1.00 86.00 151 THR A CA 1
ATOM 1218 C C . THR A 1 151 ? -1.256 14.654 -3.606 1.00 86.00 151 THR A C 1
ATOM 1220 O O . THR A 1 151 ? -0.140 14.147 -3.521 1.00 86.00 151 THR A O 1
ATOM 1223 N N . ASN A 1 152 ? -1.413 15.947 -3.925 1.00 83.62 152 ASN A N 1
ATOM 1224 C CA . ASN A 1 152 ? -0.267 16.822 -4.189 1.00 83.62 152 ASN A CA 1
ATOM 1225 C C . ASN A 1 152 ? 0.644 16.941 -2.961 1.00 83.62 152 ASN A C 1
ATOM 1227 O O . ASN A 1 152 ? 1.859 16.887 -3.112 1.00 83.62 152 ASN A O 1
ATOM 1231 N N . ILE A 1 153 ? 0.079 17.078 -1.755 1.00 79.88 153 ILE A N 1
ATOM 1232 C CA . ILE A 1 153 ? 0.881 17.173 -0.524 1.00 79.88 153 ILE A CA 1
ATOM 1233 C C . ILE A 1 153 ? 1.660 15.878 -0.298 1.00 79.88 153 ILE A C 1
ATOM 1235 O O . ILE A 1 153 ? 2.825 15.929 0.069 1.00 79.88 153 ILE A O 1
ATOM 1239 N N . ALA A 1 154 ? 1.056 14.722 -0.560 1.00 80.94 154 ALA A N 1
ATOM 1240 C CA . ALA A 1 154 ? 1.750 13.453 -0.391 1.00 80.94 154 ALA A CA 1
ATOM 1241 C C . ALA A 1 154 ? 2.924 13.266 -1.352 1.00 80.94 154 ALA A C 1
ATOM 1243 O O . ALA A 1 154 ? 3.957 12.742 -0.957 1.00 80.94 154 ALA A O 1
ATOM 1244 N N . VAL A 1 155 ? 2.777 13.709 -2.601 1.00 79.25 155 VAL A N 1
ATOM 1245 C CA . VAL A 1 155 ? 3.830 13.563 -3.613 1.00 79.25 155 VAL A CA 1
ATOM 1246 C C . VAL A 1 155 ? 4.896 14.654 -3.473 1.00 79.25 155 VAL A C 1
ATOM 1248 O O . VAL A 1 155 ? 6.076 14.383 -3.649 1.00 79.25 155 VAL A O 1
ATOM 1251 N N . THR A 1 156 ? 4.514 15.890 -3.145 1.00 72.88 156 THR A N 1
ATOM 1252 C CA . THR A 1 156 ? 5.431 17.049 -3.197 1.00 72.88 156 THR A CA 1
ATOM 1253 C C . THR A 1 156 ? 5.856 17.599 -1.847 1.00 72.88 156 THR A C 1
ATOM 1255 O O . THR A 1 156 ? 6.735 18.451 -1.812 1.00 72.88 156 THR A O 1
ATOM 1258 N N . GLY A 1 157 ? 5.163 17.233 -0.768 1.00 69.69 157 GLY A N 1
ATOM 1259 C CA . GLY A 1 157 ? 5.258 17.925 0.519 1.00 69.69 157 GLY A CA 1
ATOM 1260 C C . GLY A 1 157 ? 4.746 19.364 0.522 1.00 69.69 157 GLY A C 1
ATOM 1261 O O . GLY A 1 157 ? 4.767 20.017 1.563 1.00 69.69 157 GLY A O 1
ATOM 1262 N N . CYS A 1 158 ? 4.257 19.881 -0.609 1.00 67.31 158 CYS A N 1
ATOM 1263 C CA . CYS A 1 158 ? 3.798 21.257 -0.729 1.00 67.31 158 CYS A CA 1
ATOM 1264 C C . CYS A 1 158 ? 2.272 21.340 -0.575 1.00 67.31 158 CYS A C 1
ATOM 1266 O O . CYS A 1 158 ? 1.505 20.704 -1.309 1.00 67.31 158 CYS A O 1
ATOM 1268 N N . SER A 1 159 ? 1.824 22.199 0.343 1.00 61.72 159 SER A N 1
ATOM 1269 C CA . SER A 1 159 ? 0.428 22.631 0.462 1.00 61.72 159 SER A CA 1
ATOM 1270 C C . SER A 1 159 ? 0.256 24.035 -0.124 1.00 61.72 159 SER A C 1
ATOM 1272 O O . SER A 1 159 ? 1.128 24.892 0.028 1.00 61.72 159 SER A O 1
ATOM 1274 N N . THR A 1 160 ? -0.866 24.301 -0.801 1.00 54.75 160 THR A N 1
ATOM 1275 C CA . THR A 1 160 ? -1.158 25.627 -1.366 1.00 54.75 160 THR A CA 1
ATOM 1276 C C . THR A 1 160 ? -1.191 26.680 -0.254 1.00 54.75 160 THR A C 1
ATOM 1278 O O . THR A 1 160 ? -2.020 26.609 0.648 1.00 54.75 160 THR A O 1
ATOM 1281 N N . GLY A 1 161 ? -0.299 27.674 -0.325 1.00 49.03 161 GLY A N 1
ATOM 1282 C CA . GLY A 1 161 ? -0.207 28.751 0.670 1.00 49.03 161 GLY A CA 1
ATOM 1283 C C . GLY A 1 161 ? 0.696 28.458 1.876 1.00 49.03 161 GLY A C 1
ATOM 1284 O O . GLY A 1 161 ? 0.767 29.289 2.778 1.00 49.03 161 GLY A O 1
ATOM 1285 N N . MET A 1 162 ? 1.408 27.327 1.892 1.00 53.66 162 MET A N 1
ATOM 1286 C CA . MET A 1 162 ? 2.467 27.023 2.863 1.00 53.66 162 MET A CA 1
ATOM 1287 C C . MET A 1 162 ? 3.831 26.991 2.158 1.00 53.66 162 MET A C 1
ATOM 1289 O O . MET A 1 162 ? 3.903 26.717 0.960 1.00 53.66 162 MET A O 1
ATOM 1293 N N . SER A 1 163 ? 4.916 27.278 2.890 1.00 51.78 163 SER A N 1
ATOM 1294 C CA . SER A 1 163 ? 6.267 26.962 2.404 1.00 51.78 163 SER A CA 1
ATOM 1295 C C . SER A 1 163 ? 6.311 25.468 2.110 1.00 51.78 163 SER A C 1
ATOM 1297 O O . SER A 1 163 ? 5.861 24.691 2.951 1.00 51.78 163 SER A O 1
ATOM 1299 N N . CYS A 1 164 ? 6.836 25.075 0.948 1.00 57.59 164 CYS A N 1
ATOM 1300 C CA . CYS A 1 164 ? 7.237 23.689 0.747 1.00 57.59 164 CYS A CA 1
ATOM 1301 C C . CYS A 1 164 ? 8.175 23.340 1.905 1.00 57.59 164 CYS A C 1
ATOM 1303 O O . CYS A 1 164 ? 9.165 24.042 2.130 1.00 57.59 164 CYS A O 1
ATOM 1305 N N . ASP A 1 165 ? 7.781 22.374 2.730 1.00 51.28 165 ASP A N 1
ATOM 1306 C CA . ASP A 1 165 ? 8.695 21.835 3.720 1.00 51.28 165 ASP A CA 1
ATOM 1307 C C . ASP A 1 165 ? 9.584 20.861 2.958 1.00 51.28 165 ASP A C 1
ATOM 1309 O O . ASP A 1 165 ? 9.133 19.787 2.565 1.00 51.28 165 ASP A O 1
ATOM 1313 N N . ASP A 1 166 ? 10.842 21.242 2.738 1.00 46.41 166 ASP A N 1
ATOM 1314 C CA . ASP A 1 166 ? 11.851 20.405 2.079 1.00 46.41 166 ASP A CA 1
ATOM 1315 C C . ASP A 1 166 ? 12.065 19.051 2.806 1.00 46.41 166 ASP A C 1
ATOM 1317 O O . ASP A 1 166 ? 12.781 18.183 2.309 1.00 46.41 166 ASP A O 1
ATOM 1321 N N . ARG A 1 167 ? 11.445 18.845 3.982 1.00 49.06 167 ARG A N 1
ATOM 1322 C CA . ARG A 1 167 ? 11.410 17.577 4.733 1.00 49.06 167 ARG A CA 1
ATOM 1323 C C . ARG A 1 167 ? 10.331 16.589 4.274 1.00 49.06 167 ARG A C 1
ATOM 1325 O O . ARG A 1 167 ? 10.373 15.435 4.688 1.00 49.06 167 ARG A O 1
ATOM 1332 N N . LEU A 1 168 ? 9.385 16.990 3.428 1.00 53.22 168 LEU A N 1
ATOM 1333 C CA . LEU A 1 168 ? 8.394 16.103 2.810 1.00 53.22 168 LEU A CA 1
ATOM 1334 C C . LEU A 1 168 ? 8.687 16.091 1.301 1.00 53.22 168 LEU A C 1
ATOM 1336 O O . LEU A 1 168 ? 8.341 17.030 0.596 1.00 53.22 168 LEU A O 1
ATOM 1340 N N . PRO A 1 169 ? 9.440 15.091 0.810 1.00 54.38 169 PRO A N 1
ATOM 1341 C CA . PRO A 1 169 ? 8.853 13.783 0.539 1.00 54.38 169 PRO A CA 1
ATOM 1342 C C . PRO A 1 169 ? 9.773 12.640 1.002 1.00 54.38 169 PRO A C 1
ATOM 1344 O O . PRO A 1 169 ? 10.035 11.706 0.244 1.00 54.38 169 PRO A O 1
ATOM 1347 N N . MET A 1 170 ? 10.333 12.742 2.211 1.00 56.75 170 MET A N 1
ATOM 1348 C CA . MET A 1 170 ? 10.889 11.581 2.916 1.00 56.75 170 MET A CA 1
ATOM 1349 C C . MET A 1 170 ? 9.726 10.726 3.443 1.00 56.75 170 MET A C 1
ATOM 1351 O O . MET A 1 170 ? 8.654 11.286 3.698 1.00 56.75 170 MET A O 1
ATOM 1355 N N . PRO A 1 171 ? 9.902 9.403 3.606 1.00 64.69 171 PRO A N 1
ATOM 1356 C CA . PRO A 1 171 ? 8.870 8.582 4.223 1.00 64.69 171 PRO A CA 1
ATOM 1357 C C . PRO A 1 171 ? 8.498 9.174 5.591 1.00 64.69 171 PRO A C 1
ATOM 1359 O O . PRO A 1 171 ? 9.374 9.462 6.409 1.00 64.69 171 PRO A O 1
ATOM 1362 N N . SER A 1 172 ? 7.205 9.408 5.825 1.00 75.62 172 SER A N 1
ATOM 1363 C CA . SER A 1 172 ? 6.698 9.970 7.086 1.00 75.62 172 SER A CA 1
ATOM 1364 C C . SER A 1 172 ? 6.633 8.938 8.212 1.00 75.62 172 SER A C 1
ATOM 1366 O O . SER A 1 172 ? 6.465 9.303 9.376 1.00 75.62 172 SER A O 1
ATOM 1368 N N . HIS A 1 173 ? 6.760 7.658 7.861 1.00 85.62 173 HIS A N 1
ATOM 1369 C CA . HIS A 1 173 ? 6.706 6.490 8.737 1.00 85.62 173 HIS A CA 1
ATOM 1370 C C . HIS A 1 173 ? 7.290 5.265 8.013 1.00 85.62 173 HIS A C 1
ATOM 1372 O O . HIS A 1 173 ? 7.646 5.340 6.837 1.00 85.62 173 HIS A O 1
ATOM 1378 N N . PHE A 1 174 ? 7.408 4.139 8.717 1.00 92.88 174 PHE A N 1
ATOM 1379 C CA . PHE A 1 174 ? 7.839 2.861 8.142 1.00 92.88 174 PHE A CA 1
ATOM 1380 C C . PHE A 1 174 ? 6.818 2.306 7.135 1.00 92.88 174 PHE A C 1
ATOM 1382 O O . PHE A 1 174 ? 5.621 2.508 7.282 1.00 92.88 174 PHE A O 1
ATOM 1389 N N . TRP A 1 17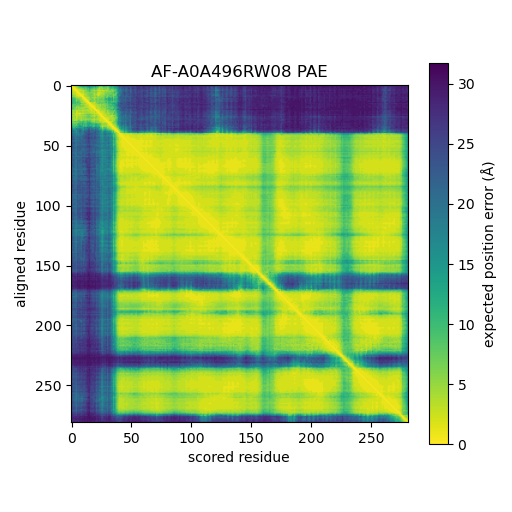5 ? 7.271 1.547 6.141 1.00 96.00 175 TRP A N 1
ATOM 1390 C CA . TRP A 1 175 ? 6.415 0.939 5.113 1.00 96.00 175 TRP A CA 1
ATOM 1391 C C . TRP A 1 175 ? 6.679 -0.558 4.981 1.00 96.00 175 TRP A C 1
ATOM 1393 O O . TRP A 1 175 ? 7.679 -1.083 5.478 1.00 96.00 175 TRP A O 1
ATOM 1403 N N . ALA A 1 176 ? 5.762 -1.259 4.317 1.00 97.31 176 ALA A N 1
ATOM 1404 C CA . ALA A 1 176 ? 5.856 -2.693 4.101 1.00 97.31 176 ALA A CA 1
ATOM 1405 C C . ALA A 1 176 ? 6.932 -2.985 3.049 1.00 97.31 176 ALA A C 1
ATOM 1407 O O . ALA A 1 176 ? 6.711 -2.829 1.849 1.00 97.31 176 ALA A O 1
ATOM 1408 N N . ARG A 1 177 ? 8.103 -3.424 3.510 1.00 97.31 177 ARG A N 1
ATOM 1409 C CA . ARG A 1 177 ? 9.211 -3.850 2.649 1.00 97.31 177 ARG A CA 1
ATOM 1410 C C . ARG A 1 177 ? 8.909 -5.186 1.980 1.00 97.31 177 ARG A C 1
ATOM 1412 O O . ARG A 1 177 ? 8.206 -6.020 2.561 1.00 97.31 177 ARG A O 1
ATOM 1419 N N . LEU A 1 178 ? 9.489 -5.406 0.804 1.00 97.00 178 LEU A N 1
ATOM 1420 C CA . LEU A 1 178 ? 9.421 -6.666 0.065 1.00 97.00 178 LEU A CA 1
ATOM 1421 C C . LEU A 1 178 ? 10.818 -7.278 -0.073 1.00 97.00 178 LEU A C 1
ATOM 1423 O O . LEU A 1 178 ? 11.810 -6.560 -0.136 1.00 97.00 178 LEU A O 1
ATOM 1427 N N . ASN A 1 179 ? 10.889 -8.604 -0.169 1.00 96.81 179 ASN A N 1
ATOM 1428 C CA . ASN A 1 179 ? 12.074 -9.286 -0.684 1.00 96.81 179 ASN A CA 1
ATOM 1429 C C . ASN A 1 179 ? 12.100 -9.237 -2.237 1.00 96.81 179 ASN A C 1
ATOM 1431 O O . ASN A 1 179 ? 11.044 -9.094 -2.870 1.00 96.81 179 ASN A O 1
ATOM 1435 N N . PRO A 1 180 ? 13.279 -9.337 -2.884 1.00 94.81 180 PRO A N 1
ATOM 1436 C CA . PRO A 1 180 ? 13.430 -9.089 -4.321 1.00 94.81 180 PRO A CA 1
ATOM 1437 C C . PRO A 1 180 ? 12.865 -10.193 -5.233 1.00 94.81 180 PRO A C 1
ATOM 1439 O O . PRO A 1 180 ? 12.774 -9.993 -6.445 1.00 94.81 180 PRO A O 1
ATOM 1442 N N . GLU A 1 181 ? 12.502 -11.368 -4.707 1.00 94.00 181 GLU A N 1
ATOM 1443 C CA . GLU A 1 181 ? 12.069 -12.506 -5.523 1.00 94.00 181 GLU A CA 1
ATOM 1444 C C . GLU A 1 181 ? 10.840 -12.170 -6.370 1.00 94.00 181 GLU A C 1
ATOM 1446 O O . GLU A 1 181 ? 9.866 -11.597 -5.890 1.00 94.00 181 GLU A O 1
ATOM 1451 N N . GLY A 1 182 ? 10.869 -12.580 -7.639 1.00 89.94 182 GLY A N 1
ATOM 1452 C CA . GLY A 1 182 ? 9.827 -12.246 -8.612 1.00 89.94 182 GLY A CA 1
ATOM 1453 C C . GLY A 1 182 ? 10.058 -10.938 -9.360 1.00 89.94 182 GLY A C 1
ATOM 1454 O O . GLY A 1 182 ? 9.223 -10.580 -10.179 1.00 89.94 182 GLY A O 1
ATOM 1455 N N . MET A 1 183 ? 11.176 -10.251 -9.124 1.00 91.06 183 MET A N 1
ATOM 1456 C CA . MET A 1 183 ? 11.597 -9.087 -9.897 1.00 91.06 183 MET A CA 1
ATOM 1457 C C . MET A 1 183 ? 13.086 -9.185 -10.231 1.00 91.06 183 MET A C 1
ATOM 1459 O O . MET A 1 183 ? 13.875 -9.782 -9.496 1.00 91.06 183 MET A O 1
ATOM 1463 N N . SER A 1 184 ? 13.493 -8.623 -11.368 1.00 88.69 184 SER A N 1
ATOM 1464 C CA . SER A 1 184 ? 14.900 -8.641 -11.757 1.00 88.69 184 SER A CA 1
ATOM 1465 C C . SER A 1 184 ? 15.742 -7.708 -10.884 1.00 88.69 184 SER A C 1
ATOM 1467 O O . SER A 1 184 ? 15.343 -6.585 -10.587 1.00 88.69 184 SER A O 1
ATOM 1469 N N . HIS A 1 185 ? 16.965 -8.125 -10.549 1.00 86.38 185 HIS A N 1
ATOM 1470 C CA . HIS A 1 185 ? 17.860 -7.354 -9.676 1.00 86.38 185 HIS A CA 1
ATOM 1471 C C . HIS A 1 185 ? 18.194 -5.956 -10.237 1.00 86.38 185 HIS A C 1
ATOM 1473 O O . HIS A 1 185 ? 18.503 -5.039 -9.483 1.00 86.38 185 HIS A O 1
ATOM 1479 N N . TYR A 1 186 ? 18.158 -5.741 -11.559 1.00 86.44 186 TYR A N 1
ATOM 1480 C CA . TYR A 1 186 ? 18.381 -4.389 -12.100 1.00 86.44 186 TYR A CA 1
ATOM 1481 C C . TYR A 1 186 ? 17.234 -3.407 -11.791 1.00 86.44 186 TYR A C 1
ATOM 1483 O O . TYR A 1 186 ? 17.425 -2.212 -11.986 1.00 86.44 186 TYR A O 1
ATOM 1491 N N . LEU A 1 187 ? 16.075 -3.901 -11.340 1.00 88.75 187 LEU A N 1
ATOM 1492 C CA . LEU A 1 187 ? 14.930 -3.104 -10.895 1.00 88.75 187 LEU A CA 1
ATOM 1493 C C . LEU A 1 187 ? 14.867 -2.978 -9.371 1.00 88.75 187 LEU A C 1
ATOM 1495 O O . LEU A 1 187 ? 14.468 -1.932 -8.877 1.00 88.75 187 LEU A O 1
ATOM 1499 N N . THR A 1 188 ? 15.259 -4.019 -8.633 1.00 88.62 188 THR A N 1
ATOM 1500 C CA . THR A 1 188 ? 15.189 -4.026 -7.160 1.00 88.62 188 THR A CA 1
ATOM 1501 C C . THR A 1 188 ? 16.415 -3.437 -6.471 1.00 88.62 188 THR A C 1
ATOM 1503 O O . THR A 1 188 ? 16.390 -3.286 -5.257 1.00 88.62 188 THR A O 1
ATOM 1506 N N . GLY A 1 189 ? 17.506 -3.194 -7.207 1.00 85.62 189 GLY A N 1
ATOM 1507 C CA . GLY A 1 189 ? 18.747 -2.669 -6.635 1.00 85.62 189 GLY A CA 1
ATOM 1508 C C . GLY A 1 189 ? 19.342 -3.591 -5.568 1.00 85.62 189 GLY A C 1
ATOM 1509 O O . GLY A 1 189 ? 19.176 -4.816 -5.625 1.00 85.62 189 GLY A O 1
ATOM 1510 N N . THR A 1 190 ? 20.072 -2.998 -4.627 1.00 84.75 190 THR A N 1
ATOM 1511 C CA . THR A 1 190 ? 20.570 -3.642 -3.401 1.00 84.75 190 THR A CA 1
ATOM 1512 C C . THR A 1 190 ? 19.850 -3.173 -2.134 1.00 84.75 190 THR A C 1
ATOM 1514 O O . THR A 1 190 ? 20.268 -3.539 -1.035 1.00 84.75 190 THR A O 1
ATOM 1517 N N . ASP A 1 191 ? 18.768 -2.407 -2.283 1.00 80.75 191 ASP A N 1
ATOM 1518 C CA . ASP A 1 191 ? 18.037 -1.811 -1.171 1.00 80.75 191 ASP A CA 1
ATOM 1519 C C . ASP A 1 191 ? 17.286 -2.858 -0.341 1.00 80.75 191 ASP A C 1
ATOM 1521 O O . ASP A 1 191 ? 16.709 -3.818 -0.860 1.00 80.75 191 ASP A O 1
ATOM 1525 N N . ASP A 1 192 ? 17.252 -2.637 0.976 1.00 87.31 192 ASP A N 1
ATOM 1526 C CA . ASP A 1 192 ? 16.627 -3.544 1.948 1.00 87.31 192 ASP A CA 1
ATOM 1527 C C . ASP A 1 192 ? 15.109 -3.717 1.745 1.00 87.31 192 ASP A C 1
ATOM 1529 O O . ASP A 1 192 ? 14.498 -4.599 2.351 1.00 87.31 192 ASP A O 1
ATOM 1533 N N . ASP A 1 193 ? 14.470 -2.837 0.974 1.00 89.44 193 ASP A N 1
ATOM 1534 C CA . ASP A 1 193 ? 13.046 -2.898 0.646 1.00 89.44 193 ASP A CA 1
ATOM 1535 C C . ASP A 1 193 ? 12.764 -3.345 -0.796 1.00 89.44 193 ASP A C 1
ATOM 1537 O O . ASP A 1 193 ? 11.605 -3.332 -1.227 1.00 89.44 193 ASP A O 1
ATOM 1541 N N . ALA A 1 194 ? 13.814 -3.736 -1.526 1.00 92.81 194 ALA A N 1
ATOM 1542 C CA . ALA A 1 194 ? 13.769 -4.121 -2.928 1.00 92.81 194 ALA A CA 1
ATOM 1543 C C . ALA A 1 194 ? 13.101 -3.059 -3.824 1.00 92.81 194 ALA A C 1
ATOM 1545 O O . ALA A 1 194 ? 12.362 -3.413 -4.748 1.00 92.81 194 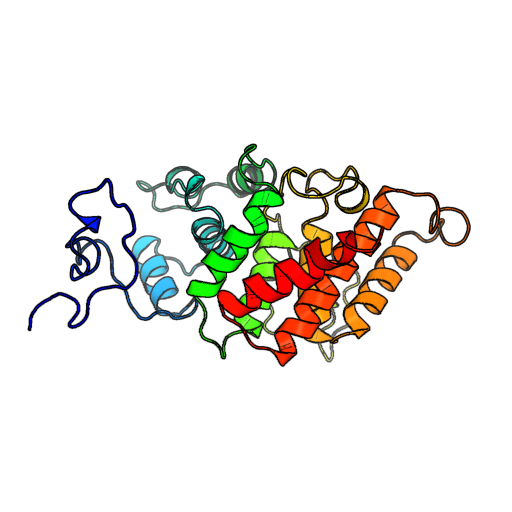ALA A O 1
ATOM 1546 N N . ASN A 1 195 ? 13.338 -1.772 -3.548 1.00 92.56 195 ASN A N 1
ATOM 1547 C CA . ASN A 1 195 ? 12.842 -0.605 -4.287 1.00 92.56 195 ASN A CA 1
ATOM 1548 C C . ASN A 1 195 ? 11.312 -0.428 -4.286 1.00 92.56 195 ASN A C 1
ATOM 1550 O O . ASN A 1 195 ? 10.762 0.335 -5.092 1.00 92.56 195 ASN A O 1
ATOM 1554 N N . VAL A 1 196 ? 10.590 -1.098 -3.379 1.00 95.56 196 VAL A N 1
ATOM 1555 C CA . VAL A 1 196 ? 9.126 -0.965 -3.287 1.00 95.56 196 VAL A CA 1
ATOM 1556 C C . VAL A 1 196 ? 8.700 0.452 -2.897 1.00 95.56 196 VAL A C 1
ATOM 1558 O O . VAL A 1 196 ? 7.688 0.937 -3.411 1.00 95.56 196 VAL A O 1
ATOM 1561 N N . HIS A 1 197 ? 9.503 1.152 -2.088 1.00 92.81 197 HIS A N 1
ATOM 1562 C CA . HIS A 1 197 ? 9.288 2.559 -1.761 1.00 92.81 197 HIS A CA 1
ATOM 1563 C C . HIS A 1 197 ? 9.232 3.438 -3.012 1.00 92.81 197 HIS A C 1
ATOM 1565 O O . HIS A 1 197 ? 8.260 4.168 -3.224 1.00 92.81 197 HIS A O 1
ATOM 1571 N N . HIS A 1 198 ? 10.254 3.334 -3.867 1.00 90.69 198 HIS A N 1
ATOM 1572 C CA . HIS A 1 198 ? 10.365 4.131 -5.088 1.00 90.69 198 HIS A CA 1
ATOM 1573 C C . HIS A 1 198 ? 9.225 3.820 -6.059 1.00 90.69 198 HIS A C 1
ATOM 1575 O O . HIS A 1 198 ? 8.606 4.737 -6.606 1.00 90.69 198 HIS A O 1
ATOM 1581 N N . TRP A 1 199 ? 8.879 2.538 -6.218 1.00 95.19 199 TRP A N 1
ATOM 1582 C CA . TRP A 1 199 ? 7.724 2.127 -7.014 1.00 95.19 199 TRP A CA 1
ATOM 1583 C C . TRP A 1 199 ? 6.420 2.757 -6.509 1.00 95.19 199 TRP A C 1
ATOM 1585 O O . TRP A 1 199 ? 5.685 3.362 -7.292 1.00 95.19 199 TRP A O 1
ATOM 1595 N N . ALA A 1 200 ? 6.134 2.642 -5.210 1.00 95.69 200 ALA A N 1
ATOM 1596 C CA . ALA A 1 200 ? 4.873 3.083 -4.622 1.00 95.69 200 ALA A CA 1
ATOM 1597 C C . ALA A 1 200 ? 4.742 4.608 -4.614 1.00 95.69 200 ALA A C 1
ATOM 1599 O O . ALA A 1 200 ? 3.687 5.143 -4.962 1.00 95.69 200 ALA A O 1
ATOM 1600 N N . TRP A 1 201 ? 5.821 5.319 -4.279 1.00 92.00 201 TRP A N 1
ATOM 1601 C CA . TRP A 1 201 ? 5.862 6.776 -4.365 1.00 92.00 201 TRP A CA 1
ATOM 1602 C C . TRP A 1 201 ? 5.555 7.242 -5.791 1.00 92.00 201 TRP A C 1
ATOM 1604 O O . TRP A 1 201 ? 4.665 8.070 -6.019 1.00 92.00 201 TRP A O 1
ATOM 1614 N N . ALA A 1 202 ? 6.247 6.656 -6.770 1.00 92.88 202 ALA A N 1
ATOM 1615 C CA . ALA A 1 202 ? 6.099 7.032 -8.164 1.00 92.88 202 ALA A CA 1
ATOM 1616 C C . ALA A 1 202 ? 4.735 6.620 -8.729 1.00 92.88 202 ALA A C 1
ATOM 1618 O O . ALA A 1 202 ? 4.181 7.349 -9.547 1.00 92.88 202 ALA A O 1
ATOM 1619 N N . PHE A 1 203 ? 4.141 5.524 -8.253 1.00 96.12 203 PHE A N 1
ATOM 1620 C CA . PHE A 1 203 ? 2.766 5.132 -8.561 1.00 96.12 203 PHE A CA 1
ATOM 1621 C C . PHE A 1 203 ? 1.752 6.216 -8.173 1.00 96.12 203 PHE A C 1
ATOM 1623 O O . PHE A 1 203 ? 0.926 6.614 -9.003 1.00 96.12 203 PHE A O 1
ATOM 1630 N N . VAL A 1 204 ? 1.868 6.792 -6.973 1.00 95.06 204 VAL A N 1
ATOM 1631 C CA . VAL A 1 204 ? 1.030 7.935 -6.566 1.00 95.06 204 VAL A CA 1
ATOM 1632 C C . VAL A 1 204 ? 1.327 9.175 -7.411 1.00 95.06 204 VAL A C 1
ATOM 1634 O O . VAL A 1 204 ? 0.399 9.849 -7.869 1.00 95.06 204 VAL A O 1
ATOM 1637 N N . ALA A 1 205 ? 2.603 9.458 -7.686 1.00 92.06 205 ALA A N 1
ATOM 1638 C CA . ALA A 1 205 ? 3.003 10.579 -8.536 1.00 92.06 205 ALA A CA 1
ATOM 1639 C C . ALA A 1 205 ? 2.454 10.454 -9.968 1.00 92.06 205 ALA A C 1
ATOM 1641 O O . ALA A 1 205 ? 1.990 11.438 -10.541 1.00 92.06 205 ALA A O 1
ATOM 1642 N N . GLY A 1 206 ? 2.453 9.249 -10.534 1.00 94.69 206 GLY A N 1
ATOM 1643 C CA . GLY A 1 206 ? 1.894 8.932 -11.844 1.00 94.69 206 GLY A CA 1
ATOM 1644 C C . GLY A 1 206 ? 0.385 9.122 -11.902 1.00 94.69 206 GLY A C 1
ATOM 1645 O O . GLY A 1 206 ? -0.129 9.741 -12.831 1.00 94.69 206 GLY A O 1
ATOM 1646 N N . TYR A 1 207 ? -0.342 8.685 -10.875 1.00 95.25 207 TYR A N 1
ATOM 1647 C CA . TYR A 1 207 ? -1.773 8.978 -10.768 1.00 95.25 207 TYR A CA 1
ATOM 1648 C C . TYR A 1 207 ? -2.039 10.490 -10.676 1.00 95.25 207 TYR A C 1
ATOM 1650 O O . TYR A 1 207 ? -2.963 11.025 -11.298 1.00 95.25 207 TYR A O 1
ATOM 1658 N N . HIS A 1 208 ? -1.200 11.223 -9.945 1.00 91.88 208 HIS A N 1
ATOM 1659 C CA . HIS A 1 208 ? -1.361 12.662 -9.780 1.00 91.88 208 HIS A CA 1
ATOM 1660 C C . HIS A 1 208 ? -1.034 13.446 -11.065 1.00 91.88 208 HIS A C 1
ATOM 1662 O O . HIS A 1 208 ? -1.892 14.172 -11.579 1.00 91.88 208 HIS A O 1
ATOM 1668 N N . TYR A 1 209 ? 0.155 13.243 -11.634 1.00 90.00 209 TYR A N 1
ATOM 1669 C CA . TYR A 1 209 ? 0.700 13.995 -12.772 1.00 90.00 209 TYR A CA 1
ATOM 1670 C C . TYR A 1 209 ? 0.449 13.359 -14.147 1.00 90.00 209 TYR A C 1
ATOM 1672 O O . TYR A 1 209 ? 0.802 13.942 -15.175 1.00 90.00 209 TYR A O 1
ATOM 1680 N N . GLY A 1 210 ? -0.160 12.174 -14.200 1.00 90.88 210 GLY A N 1
ATOM 1681 C CA . GLY A 1 210 ? -0.258 11.388 -15.428 1.00 90.88 210 GLY A CA 1
ATOM 1682 C C . GLY A 1 210 ? 1.123 10.924 -15.896 1.00 90.88 210 GLY A C 1
ATOM 1683 O O . GLY A 1 210 ? 2.024 10.680 -15.094 1.00 90.88 210 GLY A O 1
ATOM 1684 N N . HIS A 1 211 ? 1.325 10.850 -17.213 1.00 86.56 211 HIS A N 1
ATOM 1685 C CA . HIS A 1 211 ? 2.581 10.362 -17.801 1.00 86.56 211 HIS A CA 1
ATOM 1686 C C . HIS A 1 211 ? 3.825 11.191 -17.424 1.00 86.56 211 HIS A C 1
ATOM 1688 O O . HIS A 1 211 ? 4.946 10.702 -17.548 1.00 86.56 211 HIS A O 1
ATOM 1694 N N . TRP A 1 212 ? 3.650 12.418 -16.917 1.00 85.69 212 TRP A N 1
ATOM 1695 C CA . TRP A 1 212 ? 4.750 13.233 -16.392 1.00 85.69 212 TRP A CA 1
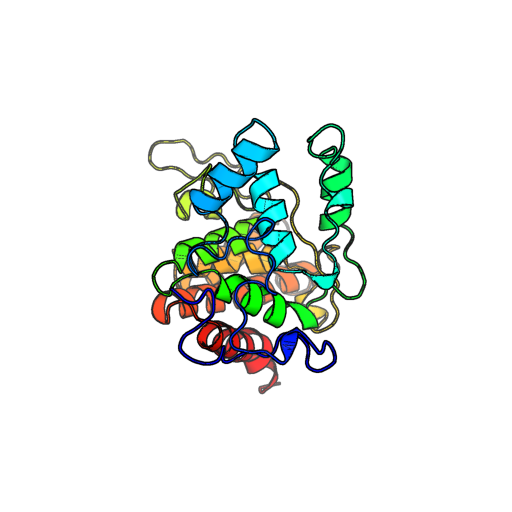ATOM 1696 C C . TRP A 1 212 ? 5.337 12.699 -15.080 1.00 85.69 212 TRP A C 1
ATOM 1698 O O . TRP A 1 212 ? 6.448 13.088 -14.728 1.00 85.69 212 TRP A O 1
ATOM 1708 N N . GLY A 1 213 ? 4.658 11.780 -14.384 1.00 82.88 213 GLY A N 1
ATOM 1709 C CA . GLY A 1 213 ? 5.154 11.187 -13.138 1.00 82.88 213 GLY A CA 1
ATOM 1710 C C . GLY A 1 213 ? 6.538 10.542 -13.278 1.00 82.88 213 GLY A C 1
ATOM 1711 O O . GLY A 1 213 ? 7.369 10.703 -12.393 1.00 82.88 213 GLY A O 1
ATOM 1712 N N . ALA A 1 214 ? 6.837 9.907 -14.418 1.00 83.44 214 ALA A N 1
ATOM 1713 C CA . ALA A 1 214 ? 8.153 9.311 -14.675 1.00 83.44 214 ALA A CA 1
ATOM 1714 C C . ALA A 1 214 ? 9.267 10.370 -14.806 1.00 83.44 214 ALA A C 1
ATOM 1716 O O . ALA A 1 214 ? 10.394 10.173 -14.350 1.00 83.44 214 ALA A O 1
ATOM 1717 N N . VAL A 1 215 ? 8.947 11.529 -15.391 1.00 81.00 215 VAL A N 1
ATOM 1718 C CA . VAL A 1 215 ? 9.884 12.660 -15.477 1.00 81.00 215 VAL A CA 1
ATOM 1719 C C . VAL A 1 215 ? 10.128 13.244 -14.088 1.00 81.00 215 VAL A C 1
ATOM 1721 O O . VAL A 1 215 ? 11.272 13.534 -13.747 1.00 81.00 215 VAL A O 1
ATOM 1724 N N . VAL A 1 216 ? 9.075 13.368 -13.274 1.00 79.12 216 VAL A N 1
ATOM 1725 C CA . VAL A 1 216 ? 9.179 13.839 -11.885 1.00 79.12 216 VAL A CA 1
ATOM 1726 C C . VAL A 1 216 ? 10.031 12.882 -11.045 1.00 79.12 216 VAL A C 1
ATOM 1728 O O . VAL A 1 216 ? 10.948 13.344 -10.373 1.00 79.12 216 VAL A O 1
ATOM 1731 N N . ASN A 1 217 ? 9.785 11.571 -11.138 1.00 79.19 217 ASN A N 1
ATOM 1732 C CA . ASN A 1 217 ? 10.587 10.532 -10.487 1.00 79.19 217 ASN A CA 1
ATOM 1733 C C . ASN A 1 217 ? 12.069 10.656 -10.870 1.00 79.19 217 ASN A C 1
ATOM 1735 O O . ASN A 1 217 ? 12.923 10.895 -10.024 1.00 79.19 217 ASN A O 1
ATOM 1739 N N . THR A 1 218 ? 12.361 10.615 -12.172 1.00 78.50 218 THR A N 1
ATOM 1740 C CA . THR A 1 218 ? 13.737 10.696 -12.684 1.00 78.50 218 THR A CA 1
ATOM 1741 C C . THR A 1 218 ? 14.435 11.993 -12.256 1.00 78.50 218 THR A C 1
ATOM 1743 O O . THR A 1 218 ? 15.598 11.977 -11.861 1.00 78.50 218 THR A O 1
ATOM 1746 N N . GLY A 1 219 ? 13.736 13.131 -12.312 1.00 72.56 219 GLY A N 1
ATOM 1747 C CA . GLY A 1 219 ? 14.280 14.420 -11.887 1.00 72.56 219 GLY A CA 1
ATOM 1748 C C . GLY A 1 219 ? 14.612 14.460 -10.395 1.00 72.56 219 GLY A C 1
ATOM 1749 O O . GLY A 1 219 ? 15.678 14.953 -10.026 1.00 72.56 219 GLY A O 1
ATOM 1750 N N . ARG A 1 220 ? 13.740 13.901 -9.546 1.00 74.62 220 ARG A N 1
ATOM 1751 C CA . ARG A 1 220 ? 13.955 13.812 -8.096 1.00 74.62 220 ARG A CA 1
ATOM 1752 C C . ARG A 1 220 ? 15.228 13.035 -7.779 1.00 74.62 220 ARG A C 1
ATOM 1754 O O . ARG A 1 220 ? 16.097 13.595 -7.111 1.00 74.62 220 ARG A O 1
ATOM 1761 N N . GLU A 1 221 ? 15.383 11.837 -8.338 1.00 72.62 221 GLU A N 1
ATOM 1762 C CA . GLU A 1 221 ? 16.569 11.004 -8.098 1.00 72.62 221 GLU A CA 1
ATOM 1763 C C . GLU A 1 221 ? 17.865 11.714 -8.531 1.00 72.62 221 GLU A C 1
ATOM 1765 O O . GLU A 1 221 ? 18.873 11.693 -7.823 1.00 72.62 221 GLU A O 1
ATOM 1770 N N . VAL A 1 222 ? 17.843 12.443 -9.656 1.00 67.62 222 VAL A N 1
ATOM 1771 C CA . VAL A 1 222 ? 19.000 13.239 -10.113 1.00 67.62 222 VAL A CA 1
ATOM 1772 C C . VAL A 1 222 ? 19.330 14.380 -9.142 1.00 67.62 222 VAL A C 1
ATOM 1774 O O . VAL A 1 222 ? 20.503 14.637 -8.866 1.00 67.62 222 VAL A O 1
ATOM 1777 N N . THR A 1 223 ? 18.323 15.080 -8.611 1.00 65.12 223 THR A N 1
ATOM 1778 C CA . THR A 1 223 ? 18.538 16.214 -7.690 1.00 65.12 223 THR A CA 1
ATOM 1779 C C . THR A 1 223 ? 18.957 15.796 -6.283 1.00 65.12 223 THR A C 1
ATOM 1781 O O . THR A 1 223 ? 19.723 16.516 -5.643 1.00 65.12 223 THR A O 1
ATOM 1784 N N . GLN A 1 224 ? 18.501 14.634 -5.809 1.00 64.81 224 GLN A N 1
ATOM 1785 C CA . GLN A 1 224 ? 18.864 14.089 -4.498 1.00 64.81 224 GLN A CA 1
ATOM 1786 C C . GLN A 1 224 ? 20.295 13.525 -4.472 1.00 64.81 224 GLN A C 1
ATOM 1788 O O . GLN A 1 224 ? 20.861 13.343 -3.395 1.00 64.81 224 GLN A O 1
ATOM 1793 N N . ASN A 1 225 ? 20.932 13.359 -5.638 1.00 58.97 225 ASN A N 1
ATOM 1794 C CA . ASN A 1 225 ? 22.337 12.979 -5.762 1.00 58.97 225 ASN A CA 1
ATOM 1795 C C . ASN A 1 225 ? 23.164 14.026 -6.553 1.00 58.97 225 ASN A C 1
ATOM 1797 O O . ASN A 1 225 ? 23.564 13.788 -7.695 1.00 58.97 225 ASN A O 1
ATOM 180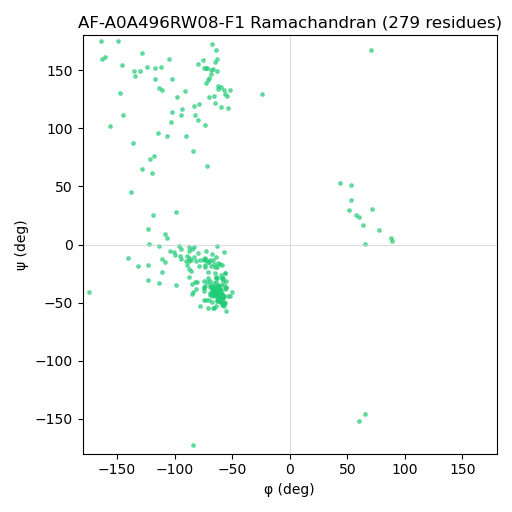1 N N . PRO A 1 226 ? 23.478 15.201 -5.974 1.00 49.88 226 PRO A N 1
ATOM 1802 C CA . PRO A 1 226 ? 24.066 16.336 -6.701 1.00 49.88 226 PRO A CA 1
ATOM 1803 C C . PRO A 1 226 ? 25.496 16.118 -7.236 1.00 49.88 226 PRO A C 1
ATOM 1805 O O . PRO A 1 226 ? 25.956 16.889 -8.078 1.00 49.88 226 PRO A O 1
ATOM 1808 N N . TRP A 1 227 ? 26.205 15.067 -6.807 1.00 51.22 227 TRP A N 1
ATOM 1809 C CA . TRP A 1 227 ? 27.547 14.723 -7.309 1.00 51.22 227 TRP A CA 1
ATOM 1810 C C . TRP A 1 227 ? 27.521 13.833 -8.566 1.00 51.22 227 TRP A C 1
ATOM 1812 O O . TRP A 1 227 ? 28.574 13.507 -9.115 1.00 51.22 227 TRP A O 1
ATOM 1822 N N . SER A 1 228 ? 26.330 13.439 -9.036 1.00 52.03 228 SER A N 1
ATOM 1823 C CA . SER A 1 228 ? 26.156 12.264 -9.898 1.00 52.03 228 SER A CA 1
ATOM 1824 C C . SER A 1 228 ? 25.996 12.516 -11.402 1.00 52.03 228 SER A C 1
ATOM 1826 O O . SER A 1 228 ? 26.000 11.561 -12.186 1.00 52.03 228 SER A O 1
ATOM 1828 N N . VAL A 1 229 ? 25.886 13.783 -11.812 1.00 51.97 229 VAL A N 1
ATOM 1829 C CA . VAL A 1 229 ? 25.198 14.208 -13.049 1.00 51.97 229 VAL A CA 1
ATOM 1830 C C . VAL A 1 229 ? 25.863 13.743 -14.357 1.00 51.97 229 VAL A C 1
ATOM 1832 O O . VAL A 1 229 ? 25.216 13.728 -15.398 1.00 51.97 229 VAL A O 1
ATOM 1835 N N . VAL A 1 230 ? 27.132 13.319 -14.338 1.00 52.44 230 VAL A N 1
ATOM 1836 C CA . VAL A 1 230 ? 27.836 12.873 -15.562 1.00 52.44 230 VAL A CA 1
ATOM 1837 C C . VAL A 1 230 ? 28.391 11.451 -15.455 1.00 52.44 230 VAL A C 1
ATOM 1839 O O . VAL A 1 230 ? 28.453 10.745 -16.457 1.00 52.44 230 VAL A O 1
ATOM 1842 N N . ALA A 1 231 ? 28.763 11.002 -14.252 1.00 47.94 231 ALA A N 1
ATOM 1843 C CA . ALA A 1 231 ? 29.491 9.748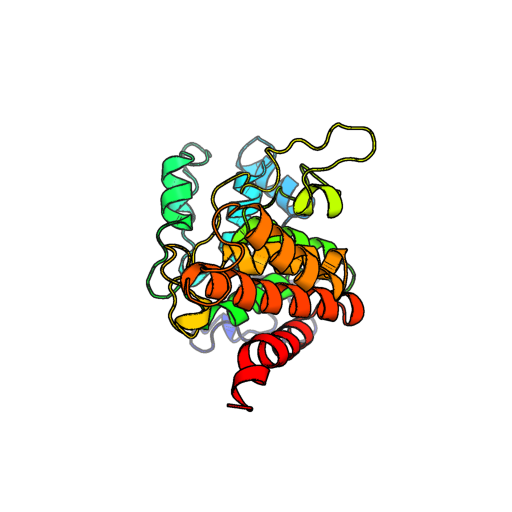 -14.057 1.00 47.94 231 ALA A CA 1
ATOM 1844 C C . ALA A 1 231 ? 28.712 8.658 -13.313 1.00 47.94 231 ALA A C 1
ATOM 1846 O O . ALA A 1 231 ? 29.271 7.592 -13.148 1.00 47.94 231 ALA A O 1
ATOM 1847 N N . SER A 1 232 ? 27.474 8.876 -12.859 1.00 49.47 232 SER A N 1
ATOM 1848 C CA . SER A 1 232 ? 26.700 7.854 -12.112 1.00 49.47 232 SER A CA 1
ATOM 1849 C C . SER A 1 232 ? 25.275 7.656 -12.607 1.00 49.47 232 SER A C 1
ATOM 1851 O O . SER A 1 232 ? 24.749 6.567 -12.417 1.00 49.47 232 SER A O 1
ATOM 1853 N N . VAL A 1 233 ? 24.720 8.613 -13.361 1.00 52.28 233 VAL A N 1
ATOM 1854 C CA . VAL A 1 233 ? 23.444 8.445 -14.087 1.00 52.28 233 VAL A CA 1
ATOM 1855 C C . VAL A 1 233 ? 23.489 7.273 -15.084 1.00 52.28 233 VAL A C 1
ATOM 1857 O O . VAL A 1 233 ? 22.452 6.785 -15.496 1.00 52.28 233 VAL A O 1
ATOM 1860 N N . PHE A 1 234 ? 24.676 6.784 -15.470 1.00 51.97 234 PHE A N 1
ATOM 1861 C CA . PHE A 1 234 ? 24.817 5.657 -16.405 1.00 51.97 234 PHE A CA 1
ATOM 1862 C C . PHE A 1 234 ? 25.598 4.451 -15.858 1.00 51.97 234 PHE A C 1
ATOM 1864 O O . PHE A 1 234 ? 25.781 3.478 -16.585 1.00 51.97 234 PHE A O 1
ATOM 1871 N N . VAL A 1 235 ? 26.075 4.485 -14.606 1.00 57.22 235 VAL A N 1
ATOM 1872 C CA . VAL A 1 235 ? 26.883 3.383 -14.027 1.00 57.22 235 VAL A CA 1
ATOM 1873 C C . VAL A 1 235 ? 26.570 3.052 -12.566 1.00 57.22 235 VAL A C 1
ATOM 1875 O O . VAL A 1 235 ? 27.009 2.000 -12.106 1.00 57.22 235 VAL A O 1
ATOM 1878 N N . ASN A 1 236 ? 25.802 3.869 -11.832 1.00 70.81 236 ASN A N 1
ATOM 1879 C CA . ASN A 1 236 ? 25.318 3.471 -10.508 1.00 70.81 236 ASN A CA 1
ATOM 1880 C C . ASN A 1 236 ? 24.063 2.602 -10.671 1.00 70.81 236 ASN A C 1
ATOM 1882 O O . ASN A 1 236 ? 23.020 3.074 -11.116 1.00 70.81 236 ASN A O 1
ATOM 1886 N N . ARG A 1 237 ? 24.196 1.315 -10.344 1.00 73.00 237 ARG A N 1
ATOM 1887 C CA . ARG A 1 237 ? 23.152 0.309 -10.546 1.00 73.00 237 ARG A CA 1
ATOM 1888 C C . ARG A 1 237 ? 21.927 0.533 -9.658 1.00 73.00 237 ARG A C 1
ATOM 1890 O O . ARG A 1 237 ? 20.831 0.292 -10.144 1.00 73.00 237 ARG A O 1
ATOM 1897 N N . ASP A 1 238 ? 22.116 0.994 -8.424 1.00 78.31 238 ASP A N 1
ATOM 1898 C CA . ASP A 1 238 ? 21.016 1.219 -7.477 1.00 78.31 238 ASP A CA 1
ATOM 1899 C C . ASP A 1 238 ? 20.208 2.450 -7.893 1.00 78.31 238 ASP A C 1
ATOM 1901 O O . ASP A 1 238 ? 19.019 2.337 -8.148 1.00 78.31 238 ASP A O 1
ATOM 1905 N N . PHE A 1 239 ? 20.888 3.560 -8.206 1.00 80.88 239 PHE A N 1
ATOM 1906 C CA . PHE A 1 239 ? 20.240 4.743 -8.791 1.00 80.88 239 PHE A CA 1
ATOM 1907 C C . PHE A 1 239 ? 19.389 4.399 -10.027 1.00 80.88 239 PHE A C 1
ATOM 1909 O O . PHE A 1 239 ? 18.273 4.888 -10.197 1.00 80.88 239 PHE A O 1
ATOM 1916 N N . MET A 1 240 ? 19.918 3.558 -10.922 1.00 81.31 240 MET A N 1
ATOM 1917 C CA . MET A 1 240 ? 19.165 3.146 -12.106 1.00 81.31 240 MET A CA 1
ATOM 1918 C C . MET A 1 240 ? 17.985 2.243 -11.758 1.00 81.31 240 MET A C 1
ATOM 1920 O O . MET A 1 240 ? 16.952 2.344 -12.416 1.00 81.31 240 MET A O 1
ATOM 1924 N N . ALA A 1 241 ? 18.111 1.392 -10.743 1.00 86.06 241 ALA A N 1
ATOM 1925 C CA . ALA A 1 241 ? 17.019 0.566 -10.253 1.00 86.06 241 ALA A CA 1
ATOM 1926 C C . ALA A 1 241 ? 15.873 1.435 -9.703 1.00 86.06 241 ALA A C 1
ATOM 1928 O O . ALA A 1 241 ? 14.717 1.203 -10.065 1.00 86.06 241 ALA A O 1
ATOM 1929 N N . ASP A 1 242 ? 16.186 2.492 -8.953 1.00 84.69 242 ASP A N 1
ATOM 1930 C CA . ASP A 1 242 ? 15.213 3.446 -8.397 1.00 84.69 242 ASP A CA 1
ATOM 1931 C C . ASP A 1 242 ? 14.471 4.185 -9.513 1.00 84.69 242 ASP A C 1
ATOM 1933 O O . ASP A 1 242 ? 13.237 4.245 -9.552 1.00 84.69 242 ASP A O 1
ATOM 1937 N N . VAL A 1 243 ? 15.228 4.694 -10.492 1.00 85.62 243 VAL A N 1
ATOM 1938 C CA . VAL A 1 243 ? 14.672 5.374 -11.666 1.00 85.62 243 VAL A CA 1
ATOM 1939 C C . VAL A 1 243 ? 13.797 4.424 -12.475 1.00 85.62 243 VAL A C 1
ATOM 1941 O O . VAL A 1 243 ? 12.681 4.789 -12.850 1.00 85.62 243 VAL A O 1
ATOM 1944 N N . TYR A 1 244 ? 14.273 3.216 -12.774 1.00 89.88 244 TYR A N 1
ATOM 1945 C CA . TYR A 1 244 ? 13.532 2.278 -13.608 1.00 89.88 244 TYR A CA 1
ATOM 1946 C C . TYR A 1 244 ? 12.263 1.802 -12.919 1.00 89.88 244 TYR A C 1
ATOM 1948 O O . TYR A 1 244 ? 11.179 1.970 -13.486 1.00 89.88 244 TYR A O 1
ATOM 1956 N N . LEU A 1 245 ? 12.366 1.258 -11.707 1.00 91.56 245 LEU A N 1
ATOM 1957 C CA . LEU A 1 245 ? 11.216 0.699 -11.008 1.00 91.56 245 LEU A CA 1
ATOM 1958 C C . LEU A 1 245 ? 10.225 1.787 -10.577 1.00 91.56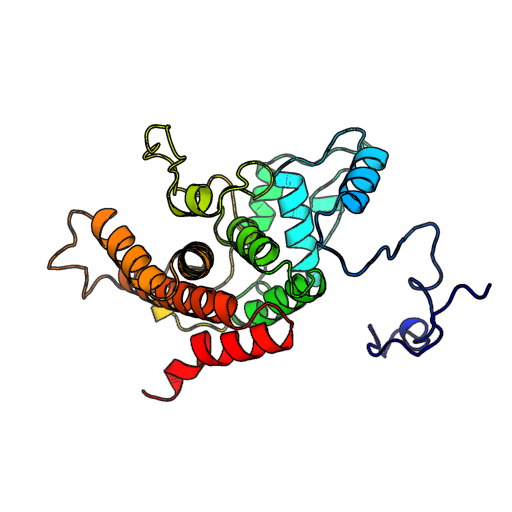 245 LEU A C 1
ATOM 1960 O O . LEU A 1 245 ? 9.014 1.603 -10.726 1.00 91.56 245 LEU A O 1
ATOM 1964 N N . GLY A 1 246 ? 10.712 2.965 -10.179 1.00 92.06 246 GLY A N 1
ATOM 1965 C CA . GLY A 1 246 ? 9.869 4.146 -9.996 1.00 92.06 246 GLY A CA 1
ATOM 1966 C C . GLY A 1 246 ? 9.131 4.527 -11.285 1.00 92.06 246 GLY A C 1
ATOM 1967 O O . GLY A 1 246 ? 7.919 4.735 -11.279 1.00 92.06 246 GLY A O 1
ATOM 1968 N N . ASN A 1 247 ? 9.797 4.524 -12.444 1.00 92.69 247 ASN A N 1
ATOM 1969 C CA . ASN A 1 247 ? 9.137 4.820 -13.720 1.00 92.69 247 ASN A CA 1
ATOM 1970 C C . ASN A 1 247 ? 8.085 3.767 -14.112 1.00 92.69 247 ASN A C 1
ATOM 1972 O O . ASN A 1 247 ? 7.078 4.135 -14.719 1.00 92.69 247 ASN A O 1
ATOM 1976 N N . HIS A 1 248 ? 8.281 2.490 -13.761 1.00 93.69 248 HIS A N 1
ATOM 1977 C CA . HIS A 1 248 ? 7.242 1.458 -13.881 1.00 93.69 248 HIS A CA 1
ATOM 1978 C C . HIS A 1 248 ? 6.021 1.795 -13.010 1.00 93.69 248 HIS A C 1
ATOM 1980 O O . HIS A 1 248 ? 4.896 1.815 -13.514 1.00 93.69 248 HIS A O 1
ATOM 1986 N N . GLY A 1 249 ? 6.241 2.163 -11.743 1.00 95.69 249 GLY A N 1
ATOM 1987 C CA . GLY A 1 249 ? 5.182 2.636 -10.847 1.00 95.69 249 GLY A CA 1
ATOM 1988 C C . GLY A 1 249 ? 4.428 3.837 -11.422 1.00 95.69 249 GLY A C 1
ATOM 1989 O O . GLY A 1 249 ? 3.202 3.809 -11.540 1.00 95.69 249 GLY A O 1
ATOM 1990 N N . ALA A 1 250 ? 5.146 4.867 -11.878 1.00 95.19 250 ALA A N 1
ATOM 1991 C CA . ALA A 1 250 ? 4.551 6.079 -12.441 1.00 95.19 250 ALA A CA 1
ATOM 1992 C C . ALA A 1 250 ? 3.677 5.824 -13.673 1.00 95.19 250 ALA A C 1
ATOM 1994 O O . ALA A 1 250 ? 2.599 6.412 -13.794 1.00 95.19 250 ALA A O 1
ATOM 1995 N N . ARG A 1 251 ? 4.098 4.946 -14.589 1.00 95.06 251 ARG A N 1
ATOM 1996 C CA . ARG A 1 251 ? 3.266 4.592 -15.749 1.00 95.06 251 ARG A CA 1
ATOM 1997 C C . ARG A 1 251 ? 2.013 3.835 -15.329 1.00 95.06 251 ARG A C 1
ATOM 1999 O O . ARG A 1 251 ? 0.920 4.214 -15.749 1.00 95.06 251 ARG A O 1
ATOM 2006 N N . MET A 1 252 ? 2.147 2.866 -14.422 1.00 96.00 252 MET A N 1
ATOM 2007 C CA . MET A 1 252 ? 1.004 2.125 -13.885 1.00 96.00 252 MET A CA 1
ATOM 2008 C C . MET A 1 252 ? -0.017 3.058 -13.217 1.00 96.00 252 MET A C 1
ATOM 2010 O O . MET A 1 252 ? -1.212 2.961 -13.497 1.00 96.00 252 MET A O 1
ATOM 2014 N N . GLY A 1 253 ? 0.437 4.014 -12.401 1.00 96.38 253 GLY A N 1
ATOM 2015 C CA . GLY A 1 253 ? -0.434 5.009 -11.766 1.00 96.38 253 GLY A CA 1
ATOM 2016 C C . GLY A 1 253 ? -1.126 5.933 -12.772 1.00 96.38 253 GLY A C 1
ATOM 2017 O O . GLY A 1 253 ? -2.324 6.205 -12.656 1.00 96.38 253 GLY A O 1
ATOM 2018 N N . ALA A 1 254 ? -0.400 6.377 -13.803 1.00 95.62 254 ALA A N 1
ATOM 2019 C CA . ALA A 1 254 ? -0.950 7.207 -14.874 1.00 95.62 254 ALA A CA 1
ATOM 2020 C C . ALA A 1 254 ? -2.034 6.473 -15.677 1.00 95.62 254 ALA A C 1
ATOM 2022 O O . ALA A 1 254 ? -3.086 7.049 -15.963 1.00 95.62 254 ALA A O 1
ATOM 2023 N N . HIS A 1 255 ? -1.807 5.200 -16.008 1.00 95.44 255 HIS A N 1
ATOM 2024 C CA . HIS A 1 255 ? -2.787 4.369 -16.705 1.00 95.44 255 HIS A CA 1
ATOM 2025 C C . HIS A 1 255 ? -4.007 4.066 -15.833 1.00 95.44 255 HIS A C 1
ATOM 2027 O O . HIS A 1 255 ? -5.140 4.144 -16.316 1.00 95.44 255 HIS A O 1
ATOM 2033 N N . LEU A 1 256 ? -3.809 3.821 -14.534 1.00 95.31 256 LEU A N 1
ATOM 2034 C CA . LEU A 1 256 ? -4.909 3.598 -13.597 1.00 95.31 256 LEU A CA 1
ATOM 2035 C C . LEU A 1 256 ? -5.840 4.816 -13.497 1.00 95.31 256 LEU A C 1
ATOM 2037 O O . LEU A 1 256 ? -7.055 4.641 -13.425 1.00 95.31 256 LEU A O 1
ATOM 2041 N N . LYS A 1 257 ? -5.305 6.044 -13.579 1.00 91.69 257 LYS A N 1
ATOM 2042 C CA . LYS A 1 257 ? -6.110 7.280 -13.592 1.00 91.69 257 LYS A CA 1
ATOM 2043 C C . LYS A 1 257 ? -7.158 7.298 -14.707 1.00 91.69 257 LYS A C 1
ATOM 2045 O O . LYS A 1 257 ? -8.259 7.798 -14.502 1.00 91.69 257 LYS A O 1
ATOM 2050 N N . GLY A 1 258 ? -6.809 6.781 -15.886 1.00 88.38 258 GLY A N 1
ATOM 2051 C CA . GLY A 1 258 ? -7.715 6.717 -17.034 1.00 88.38 258 GLY A CA 1
ATOM 2052 C C . GLY A 1 258 ? -8.626 5.489 -17.028 1.00 88.38 258 GLY A C 1
ATOM 2053 O O . GLY A 1 258 ? -9.764 5.573 -17.484 1.00 88.38 258 GLY A O 1
ATOM 2054 N N . ALA A 1 259 ? -8.135 4.357 -16.520 1.00 89.81 259 ALA A N 1
ATOM 2055 C CA . ALA A 1 259 ? -8.844 3.080 -16.561 1.00 89.81 259 ALA A CA 1
ATOM 2056 C C . ALA A 1 259 ? -9.821 2.866 -15.389 1.00 89.81 259 ALA A C 1
ATOM 2058 O O . ALA A 1 259 ? -10.757 2.075 -15.514 1.00 89.81 259 ALA A O 1
ATOM 2059 N N . GLY A 1 260 ? -9.616 3.560 -14.265 1.00 89.62 260 GLY A N 1
ATOM 2060 C CA . GLY A 1 260 ? -10.335 3.315 -13.015 1.00 89.62 260 GLY A CA 1
ATOM 2061 C C . GLY A 1 260 ? -9.922 2.000 -12.351 1.00 89.62 260 GLY A C 1
ATOM 2062 O O . GLY A 1 260 ? -9.246 1.156 -12.942 1.00 89.62 260 GLY A O 1
ATOM 2063 N N . ILE A 1 261 ? -10.316 1.811 -11.096 1.00 90.69 261 ILE A N 1
ATOM 2064 C CA . ILE A 1 261 ? -9.869 0.660 -10.315 1.00 90.69 261 ILE A CA 1
ATOM 2065 C C . ILE A 1 261 ? -10.803 -0.555 -10.423 1.00 90.69 261 ILE A C 1
ATOM 2067 O O . ILE A 1 261 ? -12.016 -0.449 -10.265 1.00 90.69 261 ILE A O 1
ATOM 2071 N N . SER A 1 262 ? -10.217 -1.729 -10.672 1.00 87.62 262 SER A N 1
ATOM 2072 C CA . SER A 1 262 ? -10.839 -3.045 -10.478 1.00 87.62 262 SER A CA 1
ATOM 2073 C C . SER A 1 262 ? -9.755 -4.132 -10.386 1.00 87.62 262 SER A C 1
ATOM 2075 O O . SER A 1 262 ? -8.640 -3.902 -10.871 1.00 87.62 262 SER A O 1
ATOM 2077 N N . PRO A 1 263 ? -10.050 -5.333 -9.846 1.00 87.75 263 PRO A N 1
ATOM 2078 C CA . PRO A 1 263 ? -9.089 -6.443 -9.825 1.00 87.75 263 PRO A CA 1
ATOM 2079 C C . PRO A 1 263 ? -8.558 -6.799 -11.223 1.00 87.75 263 PRO A C 1
ATOM 2081 O O . PRO A 1 263 ? -7.371 -7.079 -11.404 1.00 87.75 263 PRO A O 1
ATOM 2084 N N . LEU A 1 264 ? -9.429 -6.729 -12.238 1.00 88.56 264 LEU A N 1
ATOM 2085 C CA . LEU A 1 264 ? -9.059 -6.972 -13.631 1.00 88.56 264 LEU A CA 1
ATOM 2086 C C . LEU A 1 264 ? -8.154 -5.862 -14.175 1.00 88.56 264 LEU A C 1
ATOM 2088 O O . LEU A 1 264 ? -7.156 -6.166 -14.824 1.00 88.56 264 LEU A O 1
ATOM 2092 N N . THR A 1 265 ? -8.470 -4.595 -13.888 1.00 91.88 265 THR A N 1
ATOM 2093 C CA . THR A 1 265 ? -7.645 -3.459 -14.317 1.00 91.88 265 THR A CA 1
ATOM 2094 C C . THR A 1 265 ? -6.247 -3.550 -13.719 1.00 91.88 265 THR A C 1
ATOM 2096 O O . THR A 1 265 ? -5.268 -3.431 -14.448 1.00 91.88 265 THR A O 1
ATOM 2099 N N . ILE A 1 266 ? -6.137 -3.820 -12.415 1.00 93.31 266 ILE A N 1
ATOM 2100 C CA . ILE A 1 266 ? -4.843 -3.969 -11.738 1.00 93.31 266 ILE A CA 1
ATOM 2101 C C . ILE A 1 266 ? -4.049 -5.129 -12.323 1.00 93.31 266 ILE A C 1
ATOM 2103 O O . ILE A 1 266 ? -2.866 -4.969 -12.602 1.00 93.31 266 ILE A O 1
ATOM 2107 N N . SER A 1 267 ? -4.696 -6.262 -12.590 1.00 91.31 267 SER A N 1
ATOM 2108 C CA . SER A 1 267 ? -4.035 -7.407 -13.221 1.00 91.31 267 SER A CA 1
ATOM 2109 C C . SER A 1 267 ? -3.537 -7.099 -14.629 1.00 91.31 267 SER A C 1
ATOM 2111 O O . SER A 1 267 ? -2.436 -7.502 -14.999 1.00 91.31 267 SER A O 1
ATOM 2113 N N . PHE A 1 268 ? -4.329 -6.381 -15.424 1.00 92.50 268 PHE A N 1
ATOM 2114 C CA . PHE A 1 268 ? -3.922 -5.963 -16.760 1.00 92.50 268 PHE A CA 1
ATOM 2115 C C . PHE A 1 268 ? -2.727 -5.006 -16.701 1.00 92.50 268 PHE A C 1
ATOM 2117 O O . PHE A 1 268 ? -1.703 -5.281 -17.320 1.00 92.50 268 PHE A O 1
ATOM 2124 N N . LEU A 1 269 ? -2.831 -3.933 -15.912 1.00 93.38 269 LEU A N 1
ATOM 2125 C CA . LEU A 1 269 ? -1.780 -2.922 -15.796 1.00 93.38 269 LEU A CA 1
ATOM 2126 C C . LEU A 1 269 ? -0.498 -3.481 -15.179 1.00 93.38 269 LEU A C 1
ATOM 2128 O O . LEU A 1 269 ? 0.585 -3.121 -15.620 1.00 93.38 269 LEU A O 1
ATOM 2132 N N . TRP A 1 270 ? -0.602 -4.388 -14.205 1.00 92.06 270 TRP A N 1
ATOM 2133 C CA . TRP A 1 270 ? 0.559 -5.070 -13.640 1.00 92.06 270 TRP A CA 1
ATOM 2134 C C . TRP A 1 270 ? 1.318 -5.860 -14.708 1.00 92.06 270 TRP A C 1
ATOM 2136 O O . TRP A 1 270 ? 2.532 -5.739 -14.826 1.00 92.06 270 TRP A O 1
ATOM 2146 N N . ASN A 1 271 ? 0.609 -6.649 -15.518 1.00 89.75 271 ASN A N 1
ATOM 2147 C CA . ASN A 1 271 ? 1.238 -7.427 -16.583 1.00 89.75 271 ASN A CA 1
ATOM 2148 C C . ASN A 1 271 ? 1.824 -6.540 -17.686 1.00 89.75 271 ASN A C 1
ATOM 2150 O O . ASN A 1 271 ? 2.901 -6.844 -18.188 1.00 89.75 271 ASN A O 1
ATOM 2154 N N . ASP A 1 272 ? 1.135 -5.463 -18.059 1.00 89.19 272 ASP A N 1
ATOM 2155 C CA . ASP A 1 272 ? 1.596 -4.535 -19.094 1.00 89.19 272 ASP A CA 1
ATOM 2156 C C . ASP A 1 272 ? 2.839 -3.760 -18.641 1.00 89.19 272 ASP A C 1
ATOM 2158 O O . ASP A 1 272 ? 3.863 -3.753 -19.323 1.00 89.19 272 ASP A O 1
ATOM 2162 N N . GLU A 1 273 ? 2.791 -3.185 -17.440 1.00 89.31 273 GLU A N 1
ATOM 2163 C CA . GLU A 1 273 ? 3.847 -2.303 -16.960 1.00 89.31 273 GLU A CA 1
ATOM 2164 C C . GLU A 1 273 ? 5.011 -3.049 -16.341 1.00 89.31 273 GLU A C 1
ATOM 2166 O O . GLU A 1 273 ? 6.146 -2.663 -16.585 1.00 89.31 273 GLU A O 1
ATOM 2171 N N . MET A 1 274 ? 4.773 -4.098 -15.553 1.00 85.00 274 MET A N 1
ATOM 2172 C CA . MET A 1 274 ? 5.851 -4.781 -14.828 1.00 85.00 274 MET A CA 1
ATOM 2173 C C . MET A 1 274 ? 6.507 -5.886 -15.665 1.00 85.00 274 MET A C 1
ATOM 2175 O O . MET A 1 274 ? 7.690 -6.148 -15.488 1.00 85.00 274 MET A O 1
ATOM 2179 N N . TRP A 1 275 ? 5.773 -6.501 -16.603 1.00 69.25 275 TRP A N 1
ATOM 2180 C CA . TRP A 1 275 ? 6.245 -7.658 -17.386 1.00 69.25 275 TRP A CA 1
ATOM 2181 C C . TRP A 1 275 ? 6.204 -7.453 -18.908 1.00 69.25 275 TRP A C 1
ATOM 2183 O O . TRP A 1 275 ? 6.879 -8.171 -19.650 1.00 69.25 275 TRP A O 1
ATOM 2193 N N . GLY A 1 276 ? 5.450 -6.473 -19.414 1.00 57.22 276 GLY A N 1
ATOM 2194 C CA . GLY A 1 276 ? 5.341 -6.193 -20.849 1.00 57.22 276 GLY A CA 1
ATOM 2195 C C . GLY A 1 276 ? 6.659 -5.733 -21.476 1.00 57.22 276 GLY A C 1
ATOM 2196 O O . GLY A 1 276 ? 6.895 -5.964 -22.663 1.00 57.22 276 GLY A O 1
ATOM 2197 N N . THR A 1 277 ? 7.565 -5.170 -20.675 1.00 49.53 277 THR A N 1
ATOM 2198 C CA . THR A 1 277 ? 8.890 -4.707 -21.110 1.00 49.53 277 THR A CA 1
ATOM 2199 C C . THR A 1 277 ? 9.945 -5.811 -21.221 1.00 49.53 277 THR A C 1
ATOM 2201 O O . THR A 1 277 ? 10.964 -5.584 -21.868 1.00 49.53 277 THR A O 1
ATOM 2204 N N . GLU A 1 278 ? 9.715 -7.009 -20.669 1.00 44.84 278 GLU A N 1
ATOM 2205 C CA . GLU A 1 278 ? 10.625 -8.159 -20.849 1.00 44.84 278 GLU A CA 1
ATOM 2206 C C . GLU A 1 278 ? 10.438 -8.862 -22.206 1.00 44.84 278 GLU A C 1
ATOM 2208 O O . GLU A 1 278 ? 11.224 -9.724 -22.579 1.00 44.84 278 GLU A O 1
ATOM 2213 N N . ARG A 1 279 ? 9.419 -8.493 -22.998 1.00 40.97 279 ARG A N 1
ATOM 2214 C CA . ARG A 1 279 ? 9.176 -9.096 -24.324 1.00 40.97 279 ARG A CA 1
ATOM 2215 C C . ARG A 1 279 ? 10.010 -8.500 -25.462 1.00 40.97 279 ARG A C 1
ATOM 2217 O O . ARG A 1 279 ? 9.878 -8.961 -26.595 1.00 40.97 279 ARG A O 1
ATOM 2224 N N . PHE A 1 280 ? 10.832 -7.486 -25.191 1.00 35.19 280 PHE A N 1
ATOM 2225 C CA . PHE A 1 280 ? 11.587 -6.754 -26.216 1.00 35.19 280 PHE A CA 1
ATOM 2226 C C . PHE A 1 280 ? 13.109 -6.739 -26.011 1.00 35.19 280 PHE A C 1
ATOM 2228 O O . PHE A 1 280 ? 13.791 -5.995 -26.716 1.00 35.19 280 PHE A O 1
ATOM 2235 N N . TRP A 1 281 ? 13.642 -7.585 -25.123 1.00 35.19 281 TRP A N 1
ATOM 2236 C CA . TRP A 1 281 ? 15.084 -7.795 -24.960 1.00 35.19 281 TRP A CA 1
ATOM 2237 C C . TRP A 1 281 ? 15.436 -9.279 -24.940 1.00 35.19 281 TRP A C 1
ATOM 2239 O O . TRP A 1 281 ? 14.765 -10.032 -24.205 1.00 35.19 281 TRP A O 1
#

Nearest PDB structures (foldseek):
  9ce3-assembly1_C  TM=1.998E-01  e=6.104E+00  Homo sapiens

Sequence (281 aa):
VLGRFISADTIVPSPGDPQSLNRYSYVRNSPMSFIDPSGHDPLDPAWVDEFTGYFGYEPDGVDRLIRLYSIAFPDEWDWNKFYNAETRTRHSLDEIEAIFVKPPASRNWAGMHDALTRLTSWYNTNETEAFVRDIGDLFGGLPGRFGYPSTNIAVTGCSTGMSCDDRLPMPSHFWARLNPEGMSHYLTGTDDDANVHHWAWAFVAGYHYGHWGAVVNTGREVTQNPWSVVASVFVNRDFMADVYLGNHGARMGAHLKGAGISPLTISFLWNDEMWGTERFW

Secondary structure (DSSP, 8-state):
--SB-SS--S--S-TTSTTTT-TTBSGGG-TTT-----S--TT-HHHHHHHHHHHSS---HHHHHHHHHHHH-TTT--GGGTEETTTTEEPPHHHHHHHHHS--TTSBGGGHHHHHHHHHTTS-TT-HHHHHHHHHHHHH-PPPTTT---HHHHHHSPPTTS---TTTTS-SS-----BSTTS-HHHHTT-TTTTHHHHHHHHHHHHHHGGGHHHHHHHHHHHH-TT-TTTTTTT-HHHHHHHHHHHHHHHHHHHHHHH---HHHHHHHHIIIIIGGGGG-

pLDDT: mean 80.41, std 17.67, range [35.19, 97.75]

Mean predicted aligned error: 10.54 Å

Radius of gyration: 20.06 Å; Cα contacts (8 Å, |Δi|>4): 442; chains: 1; bounding box: 65×57×54 Å